Protein AF-A0A924IDK9-F1 (afdb_monomer_lite)

Radius of gyration: 27.15 Å; chains: 1; bounding box: 49×71×61 Å

Secondary structure (DSSP, 8-state):
-------EEEHHHHHHHHT--HHHHHHHHHTTSS--B----STTPPPEEEHHHHHHHHHHHHHHHHHHHH-TTTS--TTEEE--HHHHHHTTPEEHHHHHHHTTS-HHHHHHHHHTTSS-EEESSTT-TT--EEE-HHHHHHHHT-HHHHHHHHHHHTT-HHHHHHHHHHHHHHHHTTPPPPPTTEEEHHHHHHHHTS-HHHHHHHHHTTSS--EEEE----TT-SS--EEEEEEHHHHHHHHH-HHHHHHHHHHHHHHHHHHHHHHHHT---GGGTTT---

Sequence (282 aa):
MVEELSEWIHVMEAARRLGLQTHSMKALAERQKFKQLRRWDVAGHPYFYLWHEIEAYEAALRHRARYRRSHPIYAGQPYVEKMSEADARSCGFLTVLEAAAVLQVSGVRVGALVKSGKLVGYQNLPGQKGSKMFLSKTQVRNLANDRERLEQRRNWEKGDWSEYRRRQVRTEVRCRSHHPPMPPGVITALEASEVLGISCQSLVLLRKKGRISGFHAYFGKREGCRREGKRWYYSEKEIWELLEHEGYQEKRDRIDEAMKARLKVSVKTVQVSPILMEKMDW

Structure (mmCIF, N/CA/C/O backbone):
data_AF-A0A924IDK9-F1
#
_entry.id   AF-A0A924IDK9-F1
#
loop_
_atom_site.group_PDB
_atom_site.id
_atom_site.type_symbol
_atom_site.label_atom_id
_atom_site.label_alt_id
_atom_site.label_comp_id
_atom_site.label_asym_id
_atom_site.label_entity_id
_atom_site.label_seq_id
_atom_site.pdbx_PDB_ins_code
_atom_site.Cartn_x
_atom_site.Cartn_y
_atom_site.Cartn_z
_atom_site.occupancy
_atom_site.B_iso_or_equiv
_atom_site.auth_seq_id
_atom_site.auth_comp_id
_atom_site.auth_asym_id
_atom_site.auth_atom_id
_atom_site.pdbx_PDB_model_num
ATOM 1 N N . MET A 1 1 ? 4.970 40.394 30.230 1.00 40.00 1 MET A N 1
ATOM 2 C CA . MET A 1 1 ? 4.419 39.551 29.152 1.00 40.00 1 MET A CA 1
ATOM 3 C C . MET A 1 1 ? 4.410 40.404 27.903 1.00 40.00 1 MET A C 1
ATOM 5 O O . MET A 1 1 ? 3.581 41.295 27.809 1.00 40.00 1 MET A O 1
ATOM 9 N N . VAL A 1 2 ? 5.409 40.243 27.038 1.00 40.56 2 VAL A N 1
ATOM 10 C CA . VAL A 1 2 ? 5.420 40.919 25.739 1.00 40.56 2 VAL A CA 1
ATOM 11 C C . VAL A 1 2 ? 4.492 40.092 24.862 1.00 40.56 2 VAL A C 1
ATOM 13 O O . VAL A 1 2 ? 4.793 38.931 24.595 1.00 40.56 2 VAL A O 1
ATOM 16 N N . GLU A 1 3 ? 3.325 40.629 24.512 1.00 49.44 3 GLU A N 1
ATOM 17 C CA . GLU A 1 3 ? 2.556 40.091 23.393 1.00 49.44 3 GLU A CA 1
ATOM 18 C C . GLU A 1 3 ? 3.452 40.244 22.164 1.00 49.44 3 GLU A C 1
ATOM 20 O O . GLU A 1 3 ? 3.608 41.342 21.634 1.00 49.44 3 GLU A O 1
ATOM 25 N N . GLU A 1 4 ? 4.135 39.164 21.77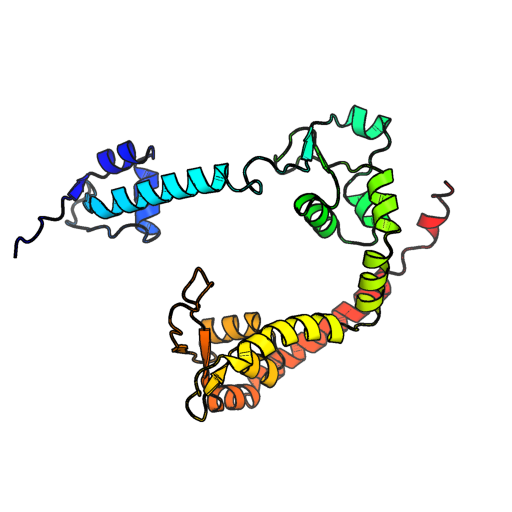7 1.00 55.84 4 GLU A N 1
ATOM 26 C CA . GLU A 1 4 ? 4.829 39.091 20.499 1.00 55.84 4 GLU A CA 1
ATOM 27 C C . GLU A 1 4 ? 3.790 39.410 19.426 1.00 55.84 4 GLU A C 1
ATOM 29 O O . GLU A 1 4 ? 2.908 38.596 19.128 1.00 55.84 4 GLU A O 1
ATOM 34 N N . LEU A 1 5 ? 3.857 40.636 18.900 1.00 52.91 5 LEU A N 1
ATOM 35 C CA . LEU A 1 5 ? 3.102 41.063 17.737 1.00 52.91 5 LEU A CA 1
ATOM 36 C C . LEU A 1 5 ? 3.383 40.027 16.660 1.00 52.91 5 LEU A C 1
ATOM 38 O O . LEU A 1 5 ? 4.470 39.984 16.091 1.00 52.91 5 LEU A O 1
ATOM 42 N N . SER A 1 6 ? 2.427 39.126 16.451 1.00 68.94 6 SER A N 1
ATOM 43 C CA . SER A 1 6 ? 2.569 38.065 15.471 1.00 68.94 6 SER A CA 1
ATOM 44 C C . SER A 1 6 ? 2.713 38.737 14.116 1.00 68.94 6 SER A C 1
ATOM 46 O O . SER A 1 6 ? 1.743 39.288 13.597 1.00 68.94 6 SER A O 1
ATOM 48 N N . GLU A 1 7 ? 3.932 38.753 13.584 1.00 87.44 7 GLU A N 1
ATOM 49 C CA . GLU A 1 7 ? 4.213 39.415 12.322 1.00 87.44 7 GLU A CA 1
ATOM 50 C C . GLU A 1 7 ? 3.387 38.746 11.217 1.00 87.44 7 GLU A C 1
ATOM 52 O O . GLU A 1 7 ? 3.363 37.518 11.060 1.00 87.44 7 GLU A O 1
ATOM 57 N N . TRP A 1 8 ? 2.643 39.564 10.478 1.00 88.94 8 TRP A N 1
ATOM 58 C CA . TRP A 1 8 ? 1.814 39.121 9.365 1.00 88.94 8 TRP A CA 1
ATOM 59 C C . TRP A 1 8 ? 2.579 39.322 8.062 1.00 88.94 8 TRP A C 1
ATOM 61 O O . TRP A 1 8 ? 3.144 40.385 7.817 1.00 88.94 8 TRP A O 1
ATOM 71 N N . ILE A 1 9 ? 2.561 38.314 7.193 1.00 92.00 9 ILE A N 1
ATOM 72 C CA . ILE A 1 9 ? 3.230 38.345 5.893 1.00 92.00 9 ILE A CA 1
ATOM 73 C C . ILE A 1 9 ? 2.211 38.404 4.761 1.00 92.00 9 ILE A C 1
ATOM 75 O O . ILE A 1 9 ? 1.274 37.607 4.685 1.00 92.00 9 ILE A O 1
ATOM 79 N N . HIS A 1 10 ? 2.407 39.353 3.850 1.00 92.00 10 HIS A N 1
ATOM 80 C CA . HIS A 1 10 ? 1.590 39.503 2.652 1.00 92.00 10 HIS A CA 1
ATOM 81 C C . HIS A 1 10 ? 1.735 38.284 1.721 1.00 92.00 10 HIS A C 1
ATOM 83 O O . HIS A 1 10 ? 2.832 37.758 1.530 1.00 92.00 10 HIS A O 1
ATOM 89 N N . VAL A 1 11 ? 0.650 37.850 1.070 1.00 91.94 11 VAL A N 1
ATOM 90 C CA . VAL A 1 11 ? 0.613 36.637 0.226 1.00 91.94 11 VAL A CA 1
ATOM 91 C C . VAL A 1 11 ? 1.666 36.606 -0.874 1.00 91.94 11 VAL A C 1
ATOM 93 O O . VAL A 1 11 ? 2.206 35.540 -1.158 1.00 91.94 11 VAL A O 1
ATOM 96 N N . MET A 1 12 ? 1.971 37.748 -1.494 1.00 93.25 12 MET A N 1
ATOM 97 C CA . MET A 1 12 ? 3.012 37.818 -2.527 1.00 93.25 12 MET A CA 1
ATOM 98 C C . MET A 1 12 ? 4.404 37.550 -1.953 1.00 93.25 12 MET A C 1
ATOM 100 O O . MET A 1 12 ? 5.191 36.853 -2.588 1.00 93.25 12 MET A O 1
ATOM 104 N N . GLU A 1 13 ? 4.684 38.048 -0.748 1.00 95.25 13 GLU A N 1
ATOM 105 C CA . GLU A 1 13 ? 5.971 37.849 -0.082 1.00 95.25 13 GLU A CA 1
ATOM 106 C C . GLU A 1 13 ? 6.110 36.407 0.416 1.00 95.25 13 GLU A C 1
ATOM 108 O O . GLU A 1 13 ? 7.115 35.748 0.159 1.00 95.25 13 GLU A O 1
ATOM 113 N N . ALA A 1 14 ? 5.045 35.852 1.002 1.00 94.56 14 ALA A N 1
ATOM 114 C CA . ALA A 1 14 ? 4.997 34.442 1.380 1.00 94.56 14 ALA A CA 1
ATOM 115 C C . ALA A 1 14 ? 5.180 33.505 0.171 1.00 94.56 14 ALA A C 1
ATOM 117 O O . ALA A 1 14 ? 5.923 32.525 0.244 1.00 94.56 14 ALA A O 1
ATOM 118 N N . ALA A 1 15 ? 4.531 33.815 -0.958 1.00 94.56 15 ALA A N 1
ATOM 119 C CA . ALA A 1 15 ? 4.661 33.052 -2.197 1.00 94.56 15 ALA A CA 1
ATOM 120 C C . ALA A 1 15 ? 6.099 33.095 -2.733 1.00 94.56 15 ALA A C 1
ATOM 122 O O . ALA A 1 15 ? 6.666 32.047 -3.046 1.00 94.56 15 ALA A O 1
ATOM 123 N N . ARG A 1 16 ? 6.709 34.287 -2.763 1.00 96.56 16 ARG A N 1
ATOM 124 C CA . ARG A 1 16 ? 8.104 34.489 -3.173 1.00 96.56 16 ARG A CA 1
ATOM 125 C C . ARG A 1 16 ? 9.063 33.681 -2.303 1.00 96.56 16 ARG A C 1
ATOM 127 O O . ARG A 1 16 ? 9.880 32.940 -2.843 1.00 96.56 16 ARG A O 1
ATOM 134 N N . ARG A 1 17 ? 8.918 33.755 -0.978 1.00 95.62 17 ARG A N 1
ATOM 135 C CA . ARG A 1 17 ? 9.772 33.033 -0.024 1.00 95.62 17 ARG A CA 1
ATOM 136 C C . ARG A 1 17 ? 9.700 31.515 -0.196 1.00 95.62 17 ARG A C 1
ATOM 138 O O . ARG A 1 17 ? 10.716 30.834 -0.128 1.00 95.62 17 ARG A O 1
ATOM 145 N N . LEU A 1 18 ? 8.507 30.981 -0.453 1.00 93.88 18 LEU A N 1
ATOM 146 C CA . LEU A 1 18 ? 8.304 29.545 -0.659 1.00 93.88 18 LEU A CA 1
ATOM 147 C C . LEU A 1 18 ? 8.610 29.076 -2.093 1.00 93.88 18 LEU A C 1
ATOM 149 O O . LEU A 1 18 ? 8.532 27.874 -2.355 1.00 93.88 18 LEU A O 1
ATOM 153 N N . GLY A 1 19 ? 8.935 29.987 -3.018 1.00 94.25 19 GLY A N 1
ATOM 154 C CA . GLY A 1 19 ? 9.128 29.668 -4.435 1.00 94.25 19 GLY A CA 1
ATOM 155 C C . GLY A 1 19 ? 7.849 29.168 -5.115 1.00 94.25 19 GLY A C 1
ATOM 156 O O . GLY A 1 19 ? 7.900 28.275 -5.959 1.00 94.25 19 GLY A O 1
ATOM 157 N N . LEU A 1 20 ? 6.688 29.689 -4.709 1.00 94.19 20 LEU A N 1
ATOM 158 C CA . LEU A 1 20 ? 5.369 29.298 -5.206 1.00 94.19 20 LEU A CA 1
ATOM 159 C C . LEU A 1 20 ? 4.686 30.459 -5.934 1.00 94.19 20 LEU A C 1
ATOM 161 O O . LEU A 1 20 ? 4.975 31.629 -5.704 1.00 94.19 20 LEU A O 1
ATOM 165 N N . GLN A 1 21 ? 3.714 30.137 -6.785 1.00 95.19 21 GLN A N 1
ATOM 166 C CA . GLN A 1 21 ? 2.815 31.140 -7.357 1.00 95.19 21 GLN A CA 1
ATOM 167 C C . GLN A 1 21 ? 1.742 31.554 -6.336 1.00 95.19 21 GLN A C 1
ATOM 169 O O . GLN A 1 21 ? 1.336 30.767 -5.476 1.00 95.19 21 GLN A O 1
ATOM 174 N N . THR A 1 22 ? 1.225 32.780 -6.441 1.00 91.50 22 THR A N 1
ATOM 175 C CA . THR A 1 22 ? 0.234 33.332 -5.493 1.00 91.50 22 THR A CA 1
ATOM 176 C C . THR A 1 22 ? -1.051 32.502 -5.413 1.00 91.50 22 THR A C 1
ATOM 178 O O . THR A 1 22 ? -1.583 32.297 -4.323 1.00 91.50 22 THR A O 1
ATOM 181 N N . HIS A 1 23 ? -1.534 31.951 -6.531 1.00 89.44 23 HIS A N 1
ATOM 182 C CA . HIS A 1 23 ? -2.697 31.056 -6.528 1.00 89.44 23 HIS A CA 1
ATOM 183 C C . HIS A 1 23 ? -2.408 29.717 -5.824 1.00 89.44 23 HIS A C 1
ATOM 185 O O . HIS A 1 23 ? -3.296 29.151 -5.192 1.00 89.44 23 HIS A O 1
ATOM 191 N N . SER A 1 24 ? -1.161 29.229 -5.863 1.00 90.88 24 SER A N 1
ATOM 192 C CA . SER A 1 24 ? -0.754 28.016 -5.141 1.00 90.88 24 SER A CA 1
ATOM 193 C C . SER A 1 24 ? -0.751 28.244 -3.627 1.00 90.88 24 SER A C 1
ATOM 195 O O . SER A 1 24 ? -1.132 27.350 -2.875 1.00 90.88 24 SER A O 1
ATOM 197 N N . MET A 1 25 ? -0.400 29.455 -3.176 1.00 91.38 25 MET A N 1
ATOM 198 C CA . MET A 1 25 ? -0.551 29.852 -1.771 1.00 91.38 25 MET A CA 1
ATOM 199 C C . MET A 1 25 ? -2.015 29.854 -1.325 1.00 91.38 25 MET A C 1
ATOM 201 O O . MET A 1 25 ? -2.321 29.298 -0.271 1.00 91.38 25 MET A O 1
ATOM 205 N N . LYS A 1 26 ? -2.931 30.389 -2.147 1.00 86.25 26 LYS A N 1
ATOM 206 C CA . LYS A 1 26 ? -4.378 30.332 -1.863 1.00 86.25 26 LYS A CA 1
ATOM 207 C C . LYS A 1 26 ? -4.873 28.886 -1.737 1.00 86.25 26 LYS A C 1
ATOM 209 O O . LYS A 1 26 ? -5.516 28.547 -0.750 1.00 86.25 26 LYS A O 1
ATOM 214 N N . ALA A 1 27 ? -4.474 28.010 -2.660 1.00 86.56 27 ALA A N 1
ATOM 215 C CA . ALA A 1 27 ? -4.829 26.591 -2.606 1.00 86.56 27 ALA A CA 1
ATOM 216 C C . ALA A 1 27 ? -4.272 25.869 -1.357 1.00 86.56 27 ALA A C 1
ATOM 218 O O . ALA A 1 27 ? -4.872 24.911 -0.869 1.00 86.56 27 ALA A O 1
ATOM 219 N N . LEU A 1 28 ? -3.118 26.291 -0.820 1.00 88.19 28 LEU A N 1
ATOM 220 C CA . LEU A 1 28 ? -2.598 25.760 0.447 1.00 88.19 28 LEU A CA 1
ATOM 221 C C . LEU A 1 28 ? -3.424 26.232 1.652 1.00 88.19 28 LEU A C 1
ATOM 223 O O . LEU A 1 28 ? -3.670 25.433 2.559 1.00 88.19 28 LEU A O 1
ATOM 227 N N . ALA A 1 29 ? -3.879 27.484 1.639 1.00 84.94 29 ALA A N 1
ATOM 228 C CA . ALA A 1 29 ? -4.763 28.033 2.663 1.00 84.94 29 ALA A CA 1
ATOM 229 C C . ALA A 1 29 ? -6.126 27.317 2.684 1.00 84.94 29 ALA A C 1
ATOM 231 O O . ALA A 1 29 ? -6.561 26.863 3.739 1.00 84.94 29 ALA A O 1
ATOM 232 N N . GLU A 1 30 ? -6.739 27.090 1.516 1.00 82.25 30 GLU A N 1
ATOM 233 C CA . GLU A 1 30 ? -7.996 26.331 1.369 1.00 82.25 30 GLU A CA 1
ATOM 234 C C . GLU A 1 30 ? -7.886 24.893 1.896 1.00 82.25 30 GLU A C 1
ATOM 236 O O . GLU A 1 30 ? -8.829 24.338 2.456 1.00 82.25 30 GLU A O 1
ATOM 241 N N . ARG A 1 31 ? -6.698 24.288 1.784 1.00 83.75 31 ARG A N 1
ATOM 242 C CA . ARG A 1 31 ? -6.384 22.959 2.341 1.00 83.75 31 ARG A CA 1
ATOM 243 C C . ARG A 1 31 ? -6.065 22.984 3.840 1.00 83.75 31 ARG A C 1
ATOM 245 O O . ARG A 1 31 ? -5.522 21.998 4.351 1.00 83.75 31 ARG A O 1
ATOM 252 N N . GLN A 1 32 ? -6.351 24.095 4.520 1.00 79.75 32 GLN A N 1
ATOM 253 C CA . GLN A 1 32 ? -6.116 24.320 5.948 1.00 79.75 32 GLN A CA 1
ATOM 254 C C . GLN A 1 32 ? -4.659 24.056 6.358 1.00 79.75 32 GLN A C 1
ATOM 256 O O . GLN A 1 32 ? -4.383 23.481 7.411 1.00 79.75 32 GLN A O 1
ATOM 261 N N . LYS A 1 33 ? -3.697 24.414 5.493 1.00 78.25 33 LYS A N 1
ATOM 262 C CA . LYS A 1 33 ? -2.263 24.341 5.833 1.00 78.25 33 LYS A CA 1
ATOM 263 C C . LYS A 1 33 ? -1.753 25.572 6.566 1.00 78.25 33 LYS A C 1
ATOM 265 O O . LYS A 1 33 ? -0.724 25.466 7.221 1.00 78.25 33 LYS A O 1
ATOM 270 N N . PHE A 1 34 ? -2.487 26.671 6.470 1.00 79.88 34 PHE A N 1
ATOM 271 C CA . PHE A 1 34 ? -2.206 27.939 7.123 1.00 79.88 34 PHE A CA 1
ATOM 272 C C . PHE A 1 34 ? -3.496 28.436 7.771 1.00 79.88 34 PHE A C 1
ATOM 274 O O . PHE A 1 34 ? -4.573 28.285 7.183 1.00 79.88 34 PHE A O 1
ATOM 281 N N . LYS A 1 35 ? -3.406 29.033 8.957 1.00 74.06 35 LYS A N 1
ATOM 282 C CA . LYS A 1 35 ? -4.482 29.835 9.530 1.00 74.06 35 LYS A CA 1
ATOM 283 C C . LYS A 1 35 ? -4.526 31.149 8.766 1.00 74.06 35 LYS A C 1
ATOM 285 O O . LYS A 1 35 ? -3.799 32.100 9.034 1.00 74.06 35 LYS A O 1
ATOM 290 N N . GLN A 1 36 ? -5.389 31.183 7.764 1.00 67.88 36 GLN A N 1
ATOM 291 C CA . GLN A 1 36 ? -5.673 32.405 7.036 1.00 67.88 36 GLN A CA 1
ATOM 292 C C . GLN A 1 36 ? -6.569 33.300 7.893 1.00 67.88 36 GLN A C 1
ATOM 294 O O . GLN A 1 36 ? -7.665 32.887 8.275 1.00 67.88 36 GLN A O 1
ATOM 299 N N . LEU A 1 37 ? -6.145 34.537 8.153 1.00 64.50 37 LEU A N 1
ATOM 300 C CA . LEU A 1 37 ? -7.071 35.547 8.647 1.00 64.50 37 LEU A CA 1
ATOM 301 C C . LEU A 1 37 ? -7.795 36.142 7.433 1.00 64.50 37 LEU A C 1
ATOM 303 O O . LEU A 1 37 ? -7.197 36.850 6.623 1.00 64.50 37 LEU A O 1
ATOM 307 N N . ARG A 1 38 ? -9.089 35.846 7.281 1.00 60.59 38 ARG A N 1
ATOM 308 C CA . ARG A 1 38 ? -9.964 36.691 6.461 1.00 60.59 38 ARG A CA 1
ATOM 309 C C . ARG A 1 38 ? -10.329 37.919 7.296 1.00 60.59 38 ARG A C 1
ATOM 311 O O . ARG A 1 38 ? -11.123 37.826 8.224 1.00 60.59 38 ARG A O 1
ATOM 318 N N . ARG A 1 39 ? -9.733 39.061 6.970 1.00 45.22 39 ARG A N 1
ATOM 319 C CA . ARG A 1 39 ? -10.222 40.406 7.308 1.00 45.22 39 ARG A CA 1
ATOM 320 C C . ARG A 1 39 ? -9.863 41.305 6.113 1.00 45.22 39 ARG A C 1
ATOM 322 O O . ARG A 1 39 ? -8.716 41.240 5.696 1.00 45.22 39 ARG A O 1
ATOM 329 N N . TRP A 1 40 ? -10.705 42.115 5.474 1.00 47.09 40 TRP A N 1
ATOM 330 C CA . TRP A 1 40 ? -12.127 42.474 5.587 1.00 47.09 40 TRP A CA 1
ATOM 331 C C . TRP A 1 40 ? -12.767 42.435 4.183 1.00 47.09 40 TRP A C 1
ATOM 333 O O . TRP A 1 40 ? -12.076 42.507 3.168 1.00 47.09 40 TRP A O 1
ATOM 343 N N . ASP A 1 41 ? -14.088 42.305 4.156 1.00 45.66 41 ASP A N 1
ATOM 344 C CA . ASP A 1 41 ? -14.949 41.871 3.050 1.00 45.66 41 ASP A CA 1
ATOM 345 C C . ASP A 1 41 ? -15.127 42.844 1.863 1.00 45.66 41 ASP A C 1
ATOM 347 O O . ASP A 1 41 ? -16.244 43.049 1.392 1.00 45.66 41 ASP A O 1
ATOM 351 N N . VAL A 1 42 ? -14.053 43.416 1.308 1.00 53.28 42 VAL A N 1
ATOM 352 C CA . VAL A 1 42 ? -14.148 44.250 0.093 1.00 53.28 42 VAL A CA 1
ATOM 353 C C . VAL A 1 42 ? -13.242 43.697 -1.006 1.00 53.28 42 VAL A C 1
ATOM 355 O O . VAL A 1 42 ? -12.036 43.508 -0.830 1.00 53.28 42 VAL A O 1
ATOM 358 N N . ALA A 1 43 ? -13.860 43.357 -2.138 1.00 53.94 43 ALA A N 1
ATOM 359 C CA . ALA A 1 43 ? -13.239 42.738 -3.301 1.00 53.94 43 ALA A CA 1
ATOM 360 C C . ALA A 1 43 ? -11.990 43.514 -3.760 1.00 53.94 43 ALA A C 1
ATOM 362 O O . ALA A 1 43 ? -12.100 44.585 -4.345 1.00 53.94 43 ALA A O 1
ATOM 363 N N . GLY A 1 44 ? -10.800 42.962 -3.499 1.00 64.19 44 GLY A N 1
ATOM 364 C CA . GLY A 1 44 ? -9.527 43.538 -3.950 1.00 64.19 44 GLY A CA 1
ATOM 365 C C . GLY A 1 44 ? -8.408 43.568 -2.909 1.00 64.19 44 GLY A C 1
ATOM 366 O O . GLY A 1 44 ? -7.262 43.818 -3.276 1.00 64.19 44 GLY A O 1
ATOM 367 N N . HIS A 1 45 ? -8.688 43.284 -1.635 1.00 64.00 45 HIS A N 1
ATOM 368 C CA . HIS A 1 45 ? -7.651 43.382 -0.608 1.00 64.00 45 HIS A CA 1
ATOM 369 C C . HIS A 1 45 ? -6.696 42.177 -0.542 1.00 64.00 45 HIS A C 1
ATOM 371 O O . HIS A 1 45 ? -7.074 41.034 -0.830 1.00 64.00 45 HIS A O 1
ATOM 377 N N . PRO A 1 46 ? -5.434 42.431 -0.160 1.00 71.00 46 PRO A N 1
ATOM 378 C CA . PRO A 1 46 ? -4.410 41.406 -0.106 1.00 71.00 46 PRO A CA 1
ATOM 379 C C . PRO A 1 46 ? -4.581 40.430 1.061 1.00 71.00 46 PRO A C 1
ATOM 381 O O . PRO A 1 46 ? -4.963 40.802 2.165 1.00 71.00 46 PRO A O 1
ATOM 384 N N . TYR A 1 47 ? -4.249 39.160 0.820 1.00 82.38 47 TYR A N 1
ATOM 385 C CA . TYR A 1 47 ? -4.250 38.127 1.855 1.00 82.38 47 TYR A CA 1
ATOM 386 C C . TYR A 1 47 ? -2.980 38.204 2.700 1.00 82.38 47 TYR A C 1
ATOM 388 O O . TYR A 1 47 ? -1.885 38.352 2.153 1.00 82.38 47 TYR A O 1
ATOM 396 N N . PHE A 1 48 ? -3.130 38.002 4.006 1.00 88.88 48 PHE A N 1
ATOM 397 C CA . PHE A 1 48 ? -2.022 37.891 4.946 1.00 88.88 48 PHE A CA 1
ATOM 398 C C . PHE A 1 48 ? -2.019 36.518 5.619 1.00 88.88 48 PHE A C 1
ATOM 400 O O . PHE A 1 48 ? -3.071 35.917 5.854 1.00 88.88 48 PHE A O 1
ATOM 407 N N . TYR A 1 49 ? -0.821 36.028 5.916 1.00 89.75 49 TYR A N 1
ATOM 408 C CA . TYR A 1 49 ? -0.582 34.803 6.672 1.00 89.75 49 TYR A CA 1
ATOM 409 C C . TYR A 1 49 ? 0.247 35.123 7.909 1.00 89.75 49 TYR A C 1
ATOM 411 O O . TYR A 1 49 ? 0.929 36.144 7.955 1.00 89.75 49 TYR A O 1
ATOM 419 N N . LEU A 1 50 ? 0.207 34.247 8.905 1.00 90.69 50 LEU A N 1
ATOM 420 C CA . LEU A 1 50 ? 1.102 34.344 10.051 1.00 90.69 50 LEU A CA 1
ATOM 421 C C . LEU A 1 50 ? 2.526 33.980 9.615 1.00 90.69 50 LEU A C 1
ATOM 423 O O . LEU A 1 50 ? 2.738 32.919 9.021 1.00 90.69 50 LEU A O 1
ATOM 427 N N . TRP A 1 51 ? 3.502 34.838 9.918 1.00 91.44 51 TRP A N 1
ATOM 428 C CA . TRP A 1 51 ? 4.901 34.642 9.524 1.00 91.44 51 TRP A CA 1
ATOM 429 C C . TRP A 1 51 ? 5.447 33.276 9.967 1.00 91.44 51 TRP A C 1
ATOM 431 O O . TRP A 1 51 ? 5.967 32.510 9.153 1.00 91.44 51 TRP A O 1
ATOM 441 N N . HIS A 1 52 ? 5.227 32.913 11.234 1.00 91.19 52 HIS A N 1
ATOM 442 C CA . HIS A 1 52 ? 5.711 31.654 11.806 1.00 91.19 52 HIS A CA 1
ATOM 443 C C . HIS A 1 52 ? 5.135 30.404 11.117 1.00 91.19 52 HIS A C 1
ATOM 445 O O . HIS A 1 52 ? 5.798 29.367 11.056 1.00 91.19 52 HIS A O 1
ATOM 451 N N . GLU A 1 53 ? 3.921 30.467 10.558 1.00 90.56 53 GLU A N 1
ATOM 452 C CA . GLU A 1 53 ? 3.360 29.336 9.813 1.00 90.56 53 GLU A CA 1
ATOM 453 C C . GLU A 1 53 ? 4.053 29.153 8.459 1.00 90.56 53 GLU A C 1
ATOM 455 O O . GLU A 1 53 ? 4.281 28.017 8.027 1.00 90.56 53 GLU A O 1
ATOM 460 N N . ILE A 1 54 ? 4.431 30.257 7.803 1.00 94.31 54 ILE A N 1
ATOM 461 C CA . ILE A 1 54 ? 5.220 30.224 6.567 1.00 94.31 54 ILE A CA 1
ATOM 462 C C . ILE A 1 54 ? 6.606 29.640 6.843 1.00 94.31 54 ILE A C 1
ATOM 464 O O . ILE A 1 54 ? 7.036 28.747 6.111 1.00 94.31 54 ILE A O 1
ATOM 468 N N . GLU A 1 55 ? 7.272 30.056 7.922 1.00 93.75 55 GLU A N 1
ATOM 469 C CA . GLU A 1 55 ? 8.569 29.495 8.324 1.00 93.75 55 GLU A CA 1
ATOM 470 C C . GLU A 1 55 ? 8.483 28.006 8.669 1.00 93.75 55 GLU A C 1
ATOM 472 O O . GLU A 1 55 ? 9.302 27.207 8.206 1.00 93.75 55 GLU A O 1
ATOM 477 N N . ALA A 1 56 ? 7.459 27.598 9.424 1.00 88.75 56 ALA A N 1
ATOM 478 C CA . ALA A 1 56 ? 7.229 26.194 9.747 1.00 88.75 56 ALA A CA 1
ATOM 479 C C . ALA A 1 56 ? 7.002 25.355 8.478 1.00 88.75 56 ALA A C 1
ATOM 481 O O . ALA A 1 56 ? 7.519 24.238 8.352 1.00 88.75 56 ALA A O 1
ATOM 482 N N . TYR A 1 57 ? 6.262 25.891 7.506 1.00 92.38 57 TYR A N 1
ATOM 483 C CA . TYR A 1 57 ? 6.033 25.220 6.233 1.00 92.38 57 TYR A CA 1
ATOM 484 C C . TYR A 1 57 ? 7.298 25.158 5.372 1.00 92.38 57 TYR A C 1
ATOM 486 O O . TYR A 1 57 ? 7.594 24.109 4.795 1.00 92.38 57 TYR A O 1
ATOM 494 N N . GLU A 1 58 ? 8.088 26.228 5.332 1.00 94.38 58 GLU A N 1
ATOM 495 C CA . GLU A 1 58 ? 9.390 26.258 4.668 1.00 94.38 58 GLU A CA 1
ATOM 496 C C . GLU A 1 58 ? 10.341 25.211 5.270 1.00 94.38 58 GLU A C 1
ATOM 498 O O . GLU A 1 58 ? 10.931 24.398 4.549 1.00 94.38 58 GLU A O 1
ATOM 503 N N . ALA A 1 59 ? 10.429 25.148 6.601 1.00 90.44 59 ALA A N 1
ATOM 504 C CA . ALA A 1 59 ? 11.196 24.135 7.315 1.00 90.44 59 ALA A CA 1
ATOM 505 C C . ALA A 1 59 ? 10.705 22.716 6.979 1.00 90.44 59 ALA A C 1
ATOM 507 O O . ALA A 1 59 ? 11.519 21.818 6.732 1.00 90.44 59 ALA A O 1
ATOM 508 N N . ALA A 1 60 ? 9.387 22.511 6.878 1.00 86.38 60 ALA A N 1
ATOM 509 C CA . ALA A 1 60 ? 8.802 21.242 6.457 1.00 86.38 60 ALA A CA 1
ATOM 510 C C . ALA A 1 60 ? 9.138 20.889 4.995 1.00 86.38 60 ALA A C 1
ATOM 512 O O . ALA A 1 60 ? 9.407 19.720 4.701 1.00 86.38 60 ALA A O 1
ATOM 513 N N . LEU A 1 61 ? 9.172 21.861 4.076 1.00 87.88 61 LEU A N 1
ATOM 514 C CA . LEU A 1 61 ? 9.616 21.655 2.693 1.00 87.88 61 LEU A CA 1
ATOM 515 C C . LEU A 1 61 ? 11.098 21.281 2.635 1.00 87.88 61 LEU A C 1
ATOM 517 O O . LEU A 1 61 ? 11.444 20.288 1.994 1.00 87.88 61 LEU A O 1
ATOM 521 N N . ARG A 1 62 ? 11.963 21.995 3.366 1.00 89.38 62 ARG A N 1
ATOM 522 C CA . ARG A 1 62 ? 13.395 21.672 3.483 1.00 89.38 62 ARG A CA 1
ATOM 523 C C . ARG A 1 62 ? 13.605 20.283 4.083 1.00 89.38 62 ARG A C 1
ATOM 525 O O . ARG A 1 62 ? 14.451 19.526 3.610 1.00 89.38 62 ARG A O 1
ATOM 532 N N . HIS A 1 63 ? 12.826 19.913 5.100 1.00 77.56 63 HIS A N 1
ATOM 533 C CA . HIS A 1 63 ? 12.854 18.572 5.680 1.00 77.56 63 HIS A CA 1
ATOM 534 C C . HIS A 1 63 ? 12.399 17.513 4.669 1.00 77.56 63 HIS A C 1
ATOM 536 O O . HIS A 1 63 ? 13.064 16.494 4.520 1.00 77.56 63 HIS A O 1
ATOM 542 N N . ARG A 1 64 ? 11.316 17.747 3.914 1.00 78.62 64 ARG A N 1
ATOM 543 C CA . ARG A 1 64 ? 10.872 16.842 2.836 1.00 78.62 64 ARG A CA 1
ATOM 544 C C . ARG A 1 64 ? 11.902 16.721 1.719 1.00 78.62 64 ARG A C 1
ATOM 546 O O . ARG A 1 64 ? 12.078 15.625 1.204 1.00 78.62 64 ARG A O 1
ATOM 553 N N . ALA A 1 65 ? 12.578 17.804 1.347 1.00 77.19 65 ALA A N 1
ATOM 554 C CA . ALA A 1 65 ? 13.640 17.784 0.347 1.00 77.19 65 ALA A CA 1
ATOM 555 C C . ALA A 1 65 ? 14.842 16.963 0.835 1.00 77.19 65 ALA A C 1
ATOM 557 O O . ALA A 1 65 ? 15.295 16.070 0.123 1.00 77.19 65 ALA A O 1
ATOM 558 N N . ARG A 1 66 ? 15.293 17.186 2.079 1.00 80.31 66 ARG A N 1
ATOM 559 C CA . ARG A 1 66 ? 16.319 16.353 2.730 1.00 80.31 66 ARG A CA 1
ATOM 560 C C . ARG A 1 66 ? 15.896 14.890 2.792 1.00 80.31 66 ARG A C 1
ATOM 562 O O . ARG A 1 66 ? 16.666 14.031 2.393 1.00 80.31 66 ARG A O 1
ATOM 569 N N . TYR A 1 67 ? 14.660 14.621 3.206 1.00 70.94 67 TYR A N 1
ATOM 570 C CA . TYR A 1 67 ? 14.095 13.276 3.263 1.00 70.94 67 TYR A CA 1
ATOM 571 C C . TYR A 1 67 ? 14.039 12.611 1.885 1.00 70.94 67 TYR A C 1
ATOM 573 O O . TYR A 1 67 ? 14.398 11.452 1.760 1.00 70.94 67 TYR A O 1
ATOM 581 N N . ARG A 1 68 ? 13.638 13.330 0.828 1.00 67.38 68 ARG A N 1
ATOM 582 C CA . ARG A 1 68 ? 13.649 12.808 -0.549 1.00 67.38 68 ARG A CA 1
ATOM 583 C C . ARG A 1 68 ? 15.061 12.492 -1.037 1.00 67.38 68 ARG A C 1
ATOM 585 O O . ARG A 1 68 ? 15.222 11.506 -1.741 1.00 67.38 68 ARG A O 1
ATOM 592 N N . ARG A 1 69 ? 16.059 13.297 -0.654 1.00 66.69 69 ARG A N 1
ATOM 593 C CA . ARG A 1 69 ? 17.475 13.031 -0.957 1.00 66.69 69 ARG A CA 1
ATOM 594 C C . ARG A 1 69 ? 18.019 11.839 -0.166 1.00 66.69 69 ARG A C 1
ATOM 596 O O . ARG A 1 69 ? 18.802 11.074 -0.706 1.00 66.69 69 ARG A O 1
ATOM 603 N N . SER A 1 70 ? 17.609 11.676 1.094 1.00 61.41 70 SER A N 1
ATOM 604 C CA . SER A 1 70 ? 18.119 10.625 1.984 1.00 61.41 70 SER A CA 1
ATOM 605 C C . SER A 1 70 ? 17.328 9.316 1.952 1.00 61.41 70 SER A C 1
ATOM 607 O O . SER A 1 70 ? 17.812 8.319 2.476 1.00 61.41 70 SER A O 1
ATOM 609 N N . HIS A 1 71 ? 16.120 9.286 1.377 1.00 53.19 71 HIS A N 1
ATOM 610 C CA . HIS A 1 71 ? 15.359 8.056 1.152 1.00 53.19 71 HIS A CA 1
ATOM 611 C C . HIS A 1 71 ? 15.506 7.588 -0.304 1.00 53.19 71 HIS A C 1
ATOM 613 O O . HIS A 1 71 ? 14.860 8.162 -1.188 1.00 53.19 71 HIS A O 1
ATOM 619 N N . PRO A 1 72 ? 16.248 6.487 -0.552 1.00 52.94 72 PRO A N 1
ATOM 620 C CA . PRO A 1 72 ? 16.462 5.923 -1.890 1.00 52.94 72 PRO A CA 1
ATOM 621 C C . PRO A 1 72 ? 15.163 5.589 -2.627 1.00 52.94 72 PRO A C 1
ATOM 623 O O . PRO A 1 72 ? 15.122 5.573 -3.847 1.00 52.94 72 PRO A O 1
ATOM 626 N N . ILE A 1 73 ? 14.064 5.389 -1.891 1.00 55.16 73 ILE A N 1
ATOM 627 C CA . ILE A 1 73 ? 12.728 5.135 -2.448 1.00 55.16 73 ILE A CA 1
ATOM 628 C C . ILE A 1 73 ? 12.286 6.255 -3.418 1.00 55.16 73 ILE A C 1
ATOM 630 O O . ILE A 1 73 ? 11.488 5.997 -4.320 1.00 55.16 73 ILE A O 1
ATOM 634 N N . TYR A 1 74 ? 12.807 7.481 -3.263 1.00 46.47 74 TYR A N 1
ATOM 635 C CA . TYR A 1 74 ? 12.482 8.634 -4.113 1.00 46.47 74 TYR A CA 1
ATOM 636 C C . TYR A 1 74 ? 13.665 9.189 -4.920 1.00 46.47 74 TYR A C 1
ATOM 638 O O . TYR A 1 74 ? 13.437 10.043 -5.775 1.00 46.47 74 TYR A O 1
ATOM 646 N N . ALA A 1 75 ? 14.894 8.720 -4.690 1.00 49.12 75 ALA A N 1
ATOM 647 C CA . ALA A 1 75 ? 16.110 9.234 -5.333 1.00 49.12 75 ALA A CA 1
ATOM 648 C C . ALA A 1 75 ? 16.439 8.546 -6.681 1.00 49.12 75 ALA A C 1
ATOM 650 O O . ALA A 1 75 ? 17.566 8.604 -7.155 1.00 49.12 75 ALA A O 1
ATOM 651 N N . GLY A 1 76 ? 15.443 7.922 -7.314 1.00 54.84 76 GLY A N 1
ATOM 652 C CA . GLY A 1 76 ? 15.626 6.952 -8.393 1.00 54.84 76 GLY A CA 1
ATOM 653 C C . GLY A 1 76 ? 15.443 5.559 -7.811 1.00 54.84 76 GLY A C 1
ATOM 654 O O . GLY A 1 76 ? 16.040 5.239 -6.793 1.00 54.84 76 GLY A O 1
ATOM 655 N N . GLN A 1 77 ? 14.548 4.754 -8.385 1.00 58.34 77 GLN A N 1
ATOM 656 C CA . GLN A 1 77 ? 14.412 3.361 -7.963 1.00 58.34 77 GLN A CA 1
ATOM 657 C C . GLN A 1 77 ? 15.754 2.693 -8.282 1.00 58.34 77 GLN A C 1
ATOM 659 O O . GLN A 1 77 ? 16.029 2.517 -9.465 1.00 58.34 77 GLN A O 1
ATOM 664 N N . PRO A 1 78 ? 16.600 2.352 -7.290 1.00 56.69 78 PRO A N 1
ATOM 665 C CA . PRO A 1 78 ? 17.978 1.916 -7.551 1.00 56.69 78 PRO A CA 1
ATOM 666 C C . PRO A 1 78 ? 18.035 0.579 -8.301 1.00 56.69 78 PRO A C 1
ATOM 668 O O . PRO A 1 78 ? 19.094 0.134 -8.714 1.00 56.69 78 PRO A O 1
ATOM 671 N N . TYR A 1 79 ? 16.876 -0.049 -8.478 1.00 72.62 79 TYR A N 1
ATOM 672 C CA . TYR A 1 79 ? 16.675 -1.312 -9.163 1.00 72.62 79 TYR A CA 1
ATOM 673 C C . TYR A 1 79 ? 16.073 -1.128 -10.559 1.00 72.62 79 TYR A C 1
ATOM 675 O O . TYR A 1 79 ? 15.582 -2.102 -11.119 1.00 72.62 79 TYR A O 1
ATOM 683 N N . VAL A 1 80 ? 16.020 0.105 -11.085 1.00 81.81 80 VAL A N 1
ATOM 684 C CA . VAL A 1 80 ? 15.590 0.380 -12.458 1.00 81.81 80 VAL A CA 1
ATOM 685 C C . VAL A 1 80 ? 16.730 0.999 -13.250 1.00 81.81 80 VAL A C 1
ATOM 687 O O . VAL A 1 80 ? 17.015 2.190 -13.125 1.00 81.81 80 VAL A O 1
ATOM 690 N N . GLU A 1 81 ? 17.354 0.184 -14.089 1.00 87.88 81 GLU A N 1
ATOM 691 C CA . GLU A 1 81 ? 18.442 0.602 -14.966 1.00 87.88 81 GLU A CA 1
ATOM 692 C C . GLU A 1 81 ? 17.903 1.094 -16.316 1.00 87.88 81 GLU A C 1
ATOM 694 O O . GLU A 1 81 ? 16.799 0.741 -16.750 1.00 87.88 81 GLU A O 1
ATOM 699 N N . LYS A 1 82 ? 18.676 1.957 -16.982 1.00 91.25 82 LYS A N 1
ATOM 700 C CA . LYS A 1 82 ? 18.322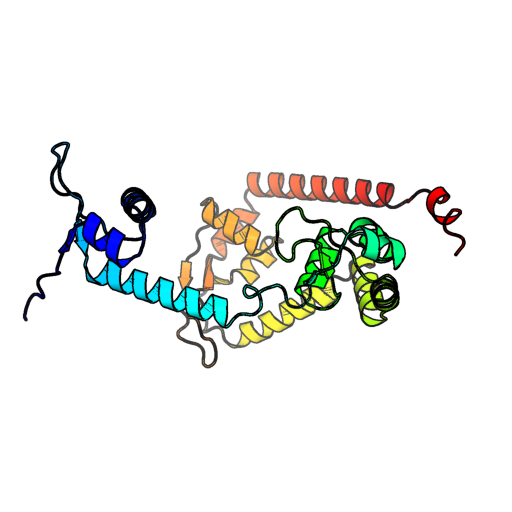 2.468 -18.307 1.00 91.25 82 LYS A CA 1
ATOM 701 C C . LYS A 1 82 ? 18.688 1.433 -19.371 1.00 91.25 82 LYS A C 1
ATOM 703 O O . LYS A 1 82 ? 19.838 1.019 -19.438 1.00 91.25 82 LYS A O 1
ATOM 708 N N . MET A 1 83 ? 17.739 1.063 -20.226 1.00 93.38 83 MET A N 1
ATOM 709 C CA . MET A 1 83 ? 17.974 0.163 -21.362 1.00 93.38 83 MET A CA 1
ATOM 710 C C . MET A 1 83 ? 16.994 0.461 -22.494 1.00 93.38 83 MET A C 1
ATOM 712 O O . MET A 1 83 ? 15.824 0.757 -22.236 1.00 93.38 83 MET A O 1
ATOM 716 N N . SER A 1 84 ? 17.455 0.382 -23.743 1.00 94.00 84 SER A N 1
ATOM 717 C CA . SER A 1 84 ? 16.572 0.558 -24.895 1.00 94.00 84 SER A CA 1
ATOM 718 C C . SER A 1 84 ? 15.666 -0.667 -25.093 1.00 94.00 84 SER A C 1
ATOM 720 O O . 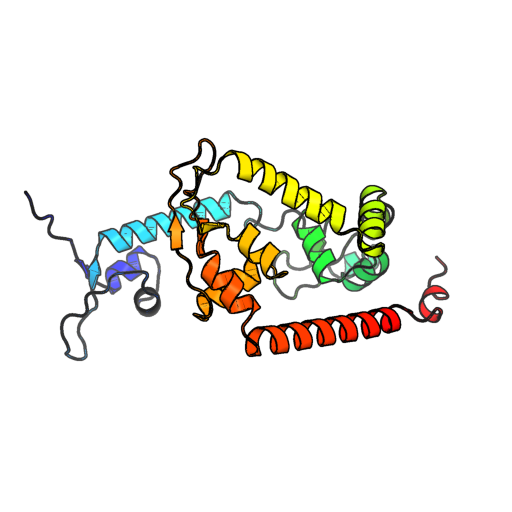SER A 1 84 ? 16.001 -1.786 -24.705 1.00 94.00 84 SER A O 1
ATOM 722 N N . GLU A 1 85 ? 14.492 -0.473 -25.704 1.00 92.88 85 GLU A N 1
ATOM 723 C CA . GLU A 1 85 ? 13.570 -1.584 -26.001 1.00 92.88 85 GLU A CA 1
ATOM 724 C C . GLU A 1 85 ? 14.157 -2.561 -27.037 1.00 92.88 85 GLU A C 1
ATOM 726 O O . GLU A 1 85 ? 13.866 -3.755 -26.975 1.00 92.88 85 GLU A O 1
ATOM 731 N N . ALA A 1 86 ? 15.000 -2.080 -27.956 1.00 91.94 86 ALA A N 1
ATOM 732 C CA . ALA A 1 86 ? 15.671 -2.921 -28.946 1.00 91.94 86 ALA A CA 1
ATOM 733 C C . ALA A 1 86 ? 16.680 -3.867 -28.276 1.00 91.94 86 ALA A C 1
ATOM 735 O O . ALA A 1 86 ? 16.621 -5.079 -28.496 1.00 91.94 86 ALA A O 1
ATOM 736 N N . ASP A 1 87 ? 17.519 -3.332 -27.384 1.00 93.88 87 ASP A N 1
ATOM 737 C CA . ASP A 1 87 ? 18.508 -4.124 -26.643 1.00 93.88 87 ASP A CA 1
ATOM 738 C C . ASP A 1 87 ? 17.820 -5.141 -25.730 1.00 93.88 87 ASP A C 1
ATOM 740 O O . ASP A 1 87 ? 18.206 -6.308 -25.687 1.00 93.88 87 ASP A O 1
ATOM 744 N N . ALA A 1 88 ? 16.744 -4.728 -25.051 1.00 92.69 88 ALA A N 1
ATOM 745 C CA . ALA A 1 88 ? 15.974 -5.614 -24.186 1.00 92.69 88 ALA A CA 1
ATOM 746 C C . ALA A 1 88 ? 15.432 -6.834 -24.953 1.00 92.69 88 ALA A C 1
ATOM 748 O O . ALA A 1 88 ? 15.521 -7.962 -24.464 1.00 92.69 88 ALA A O 1
ATOM 749 N N . ARG A 1 89 ? 14.915 -6.634 -26.173 1.00 91.88 89 ARG A N 1
ATOM 750 C CA . ARG A 1 89 ? 14.429 -7.735 -27.021 1.00 91.88 89 ARG A CA 1
ATOM 751 C C . ARG A 1 89 ? 15.567 -8.617 -27.525 1.00 91.88 89 ARG A C 1
ATOM 753 O O . ARG A 1 89 ? 15.443 -9.836 -27.455 1.00 91.88 89 ARG A O 1
ATOM 760 N N . SER A 1 90 ? 16.670 -8.020 -27.979 1.00 94.25 90 SER A N 1
ATOM 761 C CA . SER A 1 90 ? 17.840 -8.766 -28.462 1.00 94.25 90 SER A CA 1
ATOM 762 C C . SER A 1 90 ? 18.449 -9.651 -27.372 1.00 94.25 90 SER A C 1
ATOM 764 O O . SER A 1 90 ? 18.867 -10.772 -27.640 1.00 94.25 90 SER A O 1
ATOM 766 N N . CYS A 1 91 ? 18.462 -9.171 -26.130 1.00 92.00 91 CYS A N 1
ATOM 767 C CA . CYS A 1 91 ? 19.009 -9.892 -24.983 1.00 92.00 91 CYS A CA 1
ATOM 768 C C . CYS A 1 91 ? 17.994 -10.840 -24.311 1.00 92.00 91 CYS A C 1
ATOM 770 O O . CYS A 1 91 ? 18.283 -11.405 -23.255 1.00 92.00 91 CYS A O 1
ATOM 772 N N . GLY A 1 92 ? 16.797 -11.010 -24.886 1.00 93.94 92 GLY A N 1
ATOM 773 C CA . GLY A 1 92 ? 15.779 -11.932 -24.378 1.00 93.94 92 GLY A CA 1
ATOM 774 C C . GLY A 1 92 ? 15.193 -11.539 -23.018 1.00 93.94 92 GLY A C 1
ATOM 775 O O . GLY A 1 92 ? 14.818 -12.417 -22.235 1.00 93.94 92 GLY A O 1
ATOM 776 N N . PHE A 1 93 ? 15.131 -10.241 -22.706 1.00 97.00 93 PHE A N 1
ATOM 777 C CA . PHE A 1 93 ? 14.448 -9.761 -21.509 1.00 97.00 93 PHE A CA 1
ATOM 778 C C . PHE A 1 93 ? 12.940 -9.982 -21.623 1.00 97.00 93 PHE A C 1
ATOM 780 O O . PHE A 1 93 ? 12.343 -9.849 -22.688 1.00 97.00 93 PHE A O 1
ATOM 787 N N . LEU A 1 94 ? 12.321 -10.278 -20.486 1.00 97.06 94 LEU A N 1
ATOM 788 C CA . LEU A 1 94 ? 10.886 -10.479 -20.379 1.00 97.06 94 LEU A CA 1
ATOM 789 C C . LEU A 1 94 ? 10.188 -9.155 -20.093 1.00 97.06 94 LEU A C 1
ATOM 791 O O . LEU A 1 94 ? 10.642 -8.352 -19.278 1.00 97.06 94 LEU A O 1
ATOM 795 N N . THR A 1 95 ? 9.032 -8.952 -20.701 1.00 97.12 95 THR A N 1
ATOM 796 C CA . THR A 1 95 ? 8.083 -7.927 -20.269 1.00 97.12 95 THR A CA 1
ATOM 797 C C . THR A 1 95 ? 7.521 -8.257 -18.882 1.00 97.12 95 THR A C 1
ATOM 799 O O . THR A 1 95 ? 7.562 -9.397 -18.412 1.00 97.12 95 THR A O 1
ATOM 802 N N . VAL A 1 96 ? 6.920 -7.264 -18.217 1.00 96.94 96 VAL A N 1
ATOM 803 C CA . VAL A 1 96 ? 6.233 -7.471 -16.925 1.00 96.94 96 VAL A CA 1
ATOM 804 C C . VAL A 1 96 ? 5.165 -8.568 -17.003 1.00 96.94 96 VAL A C 1
ATOM 806 O O . VAL A 1 96 ? 4.989 -9.299 -16.032 1.00 96.94 96 VAL A O 1
ATOM 809 N N . LEU A 1 97 ? 4.452 -8.687 -18.129 1.00 96.81 97 LEU A N 1
ATOM 810 C CA . LEU A 1 97 ? 3.397 -9.689 -18.305 1.00 96.81 97 LEU A CA 1
ATOM 811 C C . LEU A 1 97 ? 3.970 -11.100 -18.459 1.00 96.81 97 LEU A C 1
ATOM 813 O O . LEU A 1 97 ? 3.484 -12.024 -17.813 1.00 96.81 97 LEU A O 1
ATOM 817 N N . GLU A 1 98 ? 5.036 -11.262 -19.239 1.00 97.06 98 GLU A N 1
ATOM 818 C CA . GLU A 1 98 ? 5.716 -12.553 -19.388 1.00 97.06 98 GLU A CA 1
ATOM 819 C C . GLU A 1 98 ? 6.365 -12.986 -18.070 1.00 97.06 98 GLU A C 1
ATOM 821 O O . GLU A 1 98 ? 6.191 -14.120 -17.631 1.00 97.06 98 GLU A O 1
ATOM 826 N N . ALA A 1 99 ? 7.039 -12.067 -17.372 1.00 97.56 99 ALA A N 1
ATOM 827 C CA . ALA A 1 99 ? 7.600 -12.350 -16.054 1.00 97.56 99 ALA A CA 1
ATOM 828 C C . ALA A 1 99 ? 6.511 -12.712 -15.030 1.00 97.56 99 ALA A C 1
ATOM 830 O O . ALA A 1 99 ? 6.711 -13.596 -14.199 1.00 97.56 99 ALA A O 1
ATOM 831 N N . ALA A 1 100 ? 5.348 -12.057 -15.095 1.00 96.62 100 ALA A N 1
ATOM 832 C CA . ALA A 1 100 ? 4.194 -12.369 -14.258 1.00 96.62 100 ALA A CA 1
ATOM 833 C C . ALA A 1 100 ? 3.647 -13.778 -14.529 1.00 96.62 100 ALA A C 1
ATOM 835 O O . ALA A 1 100 ? 3.327 -14.485 -13.574 1.00 96.62 100 ALA A O 1
ATOM 836 N N . ALA A 1 101 ? 3.603 -14.199 -15.797 1.00 95.69 101 ALA A N 1
ATOM 837 C CA . ALA A 1 101 ? 3.213 -15.552 -16.184 1.00 95.69 101 ALA A CA 1
ATOM 838 C C . ALA A 1 101 ? 4.200 -16.598 -15.641 1.00 95.69 101 ALA A C 1
ATOM 840 O O . ALA A 1 101 ? 3.781 -17.528 -14.954 1.00 95.69 101 ALA A O 1
ATOM 841 N N . VAL A 1 102 ? 5.509 -16.389 -15.837 1.00 95.88 102 VAL A N 1
ATOM 842 C CA . VAL A 1 102 ? 6.564 -17.282 -15.314 1.00 95.88 102 VAL A CA 1
ATOM 843 C C . VAL A 1 102 ? 6.506 -17.379 -13.786 1.00 95.88 102 VAL A C 1
ATOM 845 O O . VAL A 1 102 ? 6.628 -18.457 -13.210 1.00 95.88 102 VAL A O 1
ATOM 848 N N . LEU A 1 103 ? 6.272 -16.254 -13.108 1.00 95.50 103 LEU A N 1
ATOM 849 C CA . LEU A 1 103 ? 6.152 -16.193 -11.654 1.00 95.50 103 LEU A CA 1
ATOM 850 C C . LEU A 1 103 ? 4.735 -16.497 -11.145 1.00 95.50 103 LEU A C 1
ATOM 852 O O . LEU A 1 103 ? 4.521 -16.377 -9.942 1.00 95.50 103 LEU A O 1
ATOM 856 N N . GLN A 1 104 ? 3.756 -16.845 -11.982 1.00 93.88 104 GLN A N 1
ATOM 857 C CA . GLN A 1 104 ? 2.364 -17.102 -11.572 1.00 93.88 104 GLN A CA 1
ATOM 858 C C . GLN A 1 104 ? 1.802 -16.067 -10.561 1.00 93.88 104 GLN A C 1
ATOM 860 O O . GLN A 1 104 ? 1.142 -16.401 -9.567 1.00 93.88 104 GLN A O 1
ATOM 865 N N . VAL A 1 105 ? 2.111 -14.787 -10.780 1.00 94.31 105 VAL A N 1
ATOM 866 C CA . VAL A 1 105 ? 1.658 -13.647 -9.963 1.00 94.31 105 VAL A CA 1
ATOM 867 C C . VAL A 1 105 ? 1.074 -12.560 -10.859 1.00 94.31 105 VAL A C 1
ATOM 869 O O . VAL A 1 105 ? 1.220 -12.593 -12.071 1.00 94.31 105 VAL A O 1
ATOM 872 N N . SER A 1 106 ? 0.419 -11.556 -10.277 1.00 94.31 106 SER A N 1
ATOM 873 C CA . SER A 1 106 ? -0.040 -10.395 -11.045 1.00 94.31 106 SER A CA 1
ATOM 874 C C . SER A 1 106 ? 1.123 -9.478 -11.450 1.00 94.31 106 SER A C 1
ATOM 876 O O . SER A 1 106 ? 2.109 -9.343 -10.721 1.00 94.31 106 SER A O 1
ATOM 878 N N . GLY A 1 107 ? 0.981 -8.747 -12.561 1.00 94.12 107 GLY A N 1
ATOM 879 C CA . GLY A 1 107 ? 1.976 -7.746 -12.981 1.00 94.12 107 GLY A CA 1
ATOM 880 C C . GLY A 1 107 ? 2.230 -6.656 -11.926 1.00 94.12 107 GLY A C 1
ATOM 881 O O . GLY A 1 107 ? 3.358 -6.197 -11.751 1.00 94.12 107 GLY A O 1
ATOM 882 N N . VAL A 1 108 ? 1.211 -6.309 -11.128 1.00 93.75 108 VAL A N 1
ATOM 883 C CA . VAL A 1 108 ? 1.355 -5.393 -9.979 1.00 93.75 108 VAL A CA 1
ATOM 884 C C . VAL A 1 108 ? 2.350 -5.946 -8.956 1.00 93.75 108 VAL A C 1
ATOM 886 O O . VAL A 1 108 ? 3.172 -5.200 -8.419 1.00 93.75 108 VAL A O 1
ATOM 889 N N . ARG A 1 109 ? 2.309 -7.259 -8.697 1.00 94.06 109 ARG A N 1
ATOM 890 C CA . ARG A 1 109 ? 3.232 -7.916 -7.770 1.00 94.06 109 ARG A CA 1
ATOM 891 C C . ARG A 1 109 ? 4.657 -7.940 -8.316 1.00 94.06 109 ARG A C 1
ATOM 893 O O . ARG A 1 109 ? 5.571 -7.704 -7.533 1.00 94.06 109 ARG A O 1
ATOM 900 N N . VAL A 1 110 ? 4.848 -8.137 -9.620 1.00 96.50 110 VAL A N 1
ATOM 901 C CA . VAL A 1 110 ? 6.172 -8.020 -10.262 1.00 96.50 110 VAL A CA 1
ATOM 902 C C . VAL A 1 110 ? 6.753 -6.622 -10.042 1.00 96.50 110 VAL A C 1
ATOM 904 O O . VAL A 1 110 ? 7.874 -6.490 -9.557 1.00 96.50 110 VAL A O 1
ATOM 907 N N . GLY A 1 111 ? 5.959 -5.569 -10.263 1.00 93.38 111 GLY A N 1
ATOM 908 C CA . GLY A 1 111 ? 6.386 -4.198 -9.970 1.00 93.38 111 GLY A CA 1
ATOM 909 C C . GLY A 1 111 ? 6.736 -3.970 -8.491 1.00 93.38 111 GLY A C 1
ATOM 910 O O . GLY A 1 111 ? 7.647 -3.206 -8.178 1.00 93.38 111 GLY A O 1
ATOM 911 N N . ALA A 1 112 ? 6.050 -4.642 -7.561 1.00 91.44 112 ALA A N 1
ATOM 912 C CA . ALA A 1 112 ? 6.404 -4.604 -6.142 1.00 91.44 112 ALA A CA 1
ATOM 913 C C . ALA A 1 112 ? 7.730 -5.329 -5.841 1.00 91.44 112 ALA A C 1
ATOM 915 O O . ALA A 1 112 ? 8.493 -4.845 -5.009 1.00 91.44 112 ALA A O 1
ATOM 916 N N . LEU A 1 113 ? 8.023 -6.442 -6.526 1.00 93.81 113 LEU A N 1
ATOM 917 C CA . LEU A 1 113 ? 9.294 -7.164 -6.394 1.00 93.81 113 LEU A CA 1
ATOM 918 C C . LEU A 1 113 ? 10.476 -6.301 -6.849 1.00 93.81 113 LEU A C 1
ATOM 920 O O . LEU A 1 113 ? 11.461 -6.207 -6.116 1.00 93.81 113 LEU A O 1
ATOM 924 N N . VAL A 1 114 ? 10.332 -5.595 -7.975 1.00 94.12 114 VAL A N 1
ATOM 925 C CA . VAL A 1 114 ? 11.329 -4.622 -8.458 1.00 94.12 114 VAL A CA 1
ATOM 926 C C . VAL A 1 114 ? 11.524 -3.491 -7.449 1.00 94.12 114 VAL A C 1
ATOM 928 O O . VAL A 1 114 ? 12.645 -3.189 -7.056 1.00 94.12 114 VAL A O 1
ATOM 931 N N . LYS A 1 115 ? 10.434 -2.916 -6.924 1.00 88.62 115 LYS A N 1
ATOM 932 C CA . LYS A 1 115 ? 10.516 -1.872 -5.883 1.00 88.62 115 LYS A CA 1
ATOM 933 C C . LYS A 1 115 ? 11.212 -2.339 -4.605 1.00 88.62 115 LYS A C 1
ATOM 935 O O . LYS A 1 115 ? 11.833 -1.522 -3.935 1.00 88.62 115 LYS A O 1
ATOM 940 N N . SER A 1 116 ? 11.083 -3.619 -4.253 1.00 86.12 116 SER A N 1
ATOM 941 C CA . SER A 1 116 ? 11.773 -4.216 -3.103 1.00 86.12 116 SER A CA 1
ATOM 942 C C . SER A 1 116 ? 13.218 -4.642 -3.385 1.00 86.12 116 SER A C 1
ATOM 944 O O . SER A 1 116 ? 13.875 -5.116 -2.466 1.00 86.12 116 SER A O 1
ATOM 946 N N . GLY A 1 117 ? 13.696 -4.523 -4.628 1.00 89.31 117 GLY A N 1
ATOM 947 C CA . GLY A 1 117 ? 15.041 -4.943 -5.028 1.00 89.31 117 GLY A CA 1
ATOM 948 C C . GLY A 1 117 ? 15.228 -6.450 -5.190 1.00 89.31 117 GLY A C 1
ATOM 949 O O . GLY A 1 117 ? 16.356 -6.911 -5.300 1.00 89.31 117 GLY A O 1
ATOM 950 N N . LYS A 1 118 ? 14.141 -7.234 -5.218 1.00 92.12 118 LYS A N 1
ATOM 951 C CA . LYS A 1 118 ? 14.214 -8.684 -5.480 1.00 92.12 118 LYS A CA 1
ATOM 952 C C . LYS A 1 118 ? 14.414 -9.013 -6.961 1.00 92.12 118 LYS A C 1
ATOM 954 O O . LYS A 1 118 ? 14.852 -10.108 -7.287 1.00 92.12 118 LYS A O 1
ATOM 959 N N . LEU A 1 119 ? 14.045 -8.089 -7.843 1.00 95.56 119 LEU A N 1
ATOM 960 C CA . LEU A 1 119 ? 14.274 -8.162 -9.283 1.00 95.56 119 LEU A CA 1
ATOM 961 C C . LEU A 1 119 ? 14.857 -6.829 -9.742 1.00 95.56 119 LEU A C 1
ATOM 963 O O . LEU A 1 119 ? 14.476 -5.786 -9.206 1.00 95.56 119 LEU A O 1
ATOM 967 N N . VAL A 1 120 ? 15.721 -6.865 -10.753 1.00 94.88 120 VAL A N 1
ATOM 968 C CA . VAL A 1 120 ? 16.183 -5.655 -11.435 1.00 94.88 120 VAL A CA 1
ATOM 969 C C . VAL A 1 120 ? 15.270 -5.413 -12.633 1.00 94.88 120 VAL A C 1
ATOM 971 O O . VAL A 1 120 ? 15.039 -6.300 -13.458 1.00 94.88 120 VAL A O 1
ATOM 974 N N . GLY A 1 121 ? 14.682 -4.223 -12.678 1.00 95.12 121 GLY A N 1
ATOM 975 C CA . GLY A 1 121 ? 13.898 -3.740 -13.802 1.00 95.12 121 GLY A CA 1
ATOM 976 C C . GLY A 1 121 ? 14.758 -2.903 -14.741 1.00 95.12 121 GLY A C 1
ATOM 977 O O . GLY A 1 121 ? 15.700 -2.239 -14.328 1.00 95.12 121 GLY A O 1
ATOM 978 N N . TYR A 1 122 ? 14.390 -2.891 -16.010 1.00 95.81 122 TYR A N 1
ATOM 979 C CA . TYR A 1 122 ? 15.032 -2.091 -17.041 1.00 95.81 122 TYR A CA 1
ATOM 980 C C . TYR A 1 122 ? 13.966 -1.257 -17.740 1.00 95.81 122 TYR A C 1
ATOM 982 O O . TYR A 1 122 ? 12.917 -1.782 -18.116 1.00 95.81 122 TYR A O 1
ATOM 990 N N . GLN A 1 123 ? 14.188 0.046 -17.880 1.00 95.75 123 GLN A N 1
ATOM 991 C CA . GLN A 1 123 ? 13.260 0.963 -18.547 1.00 95.75 123 GLN A CA 1
ATOM 992 C C . GLN A 1 123 ? 14.014 1.866 -19.520 1.00 95.75 123 GLN A C 1
ATOM 994 O O . GLN A 1 123 ? 15.153 2.247 -19.267 1.00 95.75 123 GLN A O 1
ATOM 999 N N . ASN A 1 124 ? 13.351 2.294 -20.595 1.00 93.00 124 ASN A N 1
ATOM 1000 C CA . ASN A 1 124 ? 13.933 3.286 -21.506 1.00 93.00 124 ASN A CA 1
ATOM 1001 C C . ASN A 1 124 ? 14.118 4.646 -20.802 1.00 93.00 124 ASN A C 1
ATOM 1003 O O . ASN A 1 124 ? 15.139 5.317 -20.946 1.00 93.00 124 ASN A O 1
ATOM 1007 N N . LEU A 1 125 ? 13.132 5.021 -19.978 1.00 89.50 125 LEU A N 1
ATOM 1008 C CA . LEU A 1 125 ? 13.122 6.252 -19.186 1.00 89.50 125 LEU A CA 1
ATOM 1009 C C . LEU A 1 125 ? 12.854 5.892 -17.712 1.00 89.50 125 LEU A C 1
ATOM 1011 O O . LEU A 1 125 ? 11.689 5.821 -17.301 1.00 89.50 125 LEU A O 1
ATOM 1015 N N . PRO A 1 126 ? 13.912 5.610 -16.923 1.00 88.69 126 PRO A N 1
ATOM 1016 C CA . PRO A 1 126 ? 13.785 5.166 -15.539 1.00 88.69 126 PRO A CA 1
ATOM 1017 C C . PRO A 1 126 ? 12.926 6.104 -14.689 1.00 88.69 126 PRO A C 1
ATOM 1019 O O . PRO A 1 126 ? 13.153 7.312 -14.627 1.00 88.69 126 PRO A O 1
ATOM 1022 N N . GLY A 1 127 ? 11.921 5.540 -14.018 1.00 82.06 127 GLY A N 1
ATOM 1023 C CA . GLY A 1 127 ? 11.043 6.281 -13.107 1.00 82.06 127 GLY A CA 1
ATOM 1024 C C . GLY A 1 127 ? 9.893 7.035 -13.781 1.00 82.06 127 GLY A C 1
ATOM 1025 O O . GLY A 1 127 ? 9.018 7.551 -13.078 1.00 82.06 127 GLY A O 1
ATOM 1026 N N . GLN A 1 128 ? 9.823 7.059 -15.116 1.00 85.44 128 GLN A N 1
ATOM 1027 C CA . GLN A 1 128 ? 8.693 7.654 -15.822 1.00 85.44 128 GLN A CA 1
ATOM 1028 C C . GLN A 1 128 ? 7.488 6.706 -15.835 1.00 85.44 128 GLN A C 1
ATOM 1030 O O . GLN A 1 128 ? 7.572 5.532 -16.208 1.00 85.44 128 GLN A O 1
ATOM 1035 N N . LYS A 1 129 ? 6.321 7.231 -15.448 1.00 86.75 129 LYS A N 1
ATOM 1036 C CA . LYS A 1 129 ? 5.056 6.491 -15.540 1.00 86.75 129 LYS A CA 1
ATOM 1037 C C . LYS A 1 129 ? 4.738 6.183 -17.006 1.00 86.75 129 LYS A C 1
ATOM 1039 O O . LYS A 1 129 ? 4.822 7.069 -17.846 1.00 86.75 129 LYS A O 1
ATOM 1044 N N . GLY A 1 130 ? 4.344 4.942 -17.287 1.00 89.94 130 GLY A N 1
ATOM 1045 C CA . GLY A 1 130 ? 3.982 4.482 -18.633 1.00 89.94 130 GLY A CA 1
ATOM 1046 C C . GLY A 1 130 ? 5.144 3.920 -19.458 1.00 89.94 130 GLY A C 1
ATOM 1047 O O . GLY A 1 130 ? 4.891 3.271 -20.467 1.00 89.94 130 GLY A O 1
ATOM 1048 N N . SER A 1 131 ? 6.400 4.089 -19.024 1.00 92.56 131 SER A N 1
ATOM 1049 C CA . SER A 1 131 ? 7.534 3.438 -19.689 1.00 92.56 131 SER A CA 1
ATOM 1050 C C . SER A 1 131 ? 7.477 1.921 -19.479 1.00 92.56 131 SER A C 1
ATOM 1052 O O . SER A 1 131 ? 7.317 1.453 -18.342 1.00 92.56 131 SER A O 1
ATOM 1054 N N . LYS A 1 132 ? 7.598 1.149 -20.569 1.00 95.69 132 LYS A N 1
ATOM 1055 C CA . LYS A 1 132 ? 7.652 -0.318 -20.507 1.00 95.69 132 LYS A CA 1
ATOM 1056 C C . LYS A 1 132 ? 8.849 -0.751 -19.665 1.00 95.69 132 LYS A C 1
ATOM 1058 O O . LYS A 1 132 ? 9.923 -0.160 -19.751 1.00 95.69 132 LYS A O 1
ATOM 1063 N N . MET A 1 133 ? 8.634 -1.775 -18.848 1.00 96.62 133 MET A N 1
ATOM 1064 C CA . MET A 1 133 ? 9.653 -2.350 -17.980 1.00 96.62 133 MET A CA 1
ATOM 1065 C C . MET A 1 133 ? 9.984 -3.761 -18.449 1.00 96.62 133 MET A C 1
ATOM 1067 O O . MET A 1 133 ? 9.081 -4.562 -18.705 1.00 96.62 133 MET A O 1
ATOM 1071 N N . PHE A 1 134 ? 11.277 -4.037 -18.532 1.00 97.50 134 PHE A N 1
ATOM 1072 C CA . PHE A 1 134 ? 11.853 -5.306 -18.940 1.00 97.50 134 PHE A CA 1
ATOM 1073 C C . PHE A 1 134 ? 12.607 -5.926 -17.762 1.00 97.50 134 PHE A C 1
ATOM 1075 O O . PHE A 1 134 ? 13.126 -5.208 -16.909 1.00 97.50 134 PHE A O 1
ATOM 1082 N N . LEU A 1 135 ? 12.631 -7.253 -17.674 1.00 97.38 135 LEU A N 1
ATOM 1083 C CA . LEU A 1 135 ? 13.245 -8.003 -16.580 1.00 97.38 135 LEU A CA 1
ATOM 1084 C C . LEU A 1 135 ? 14.131 -9.112 -17.138 1.00 97.38 135 LEU A C 1
ATOM 1086 O O . LEU A 1 135 ? 13.779 -9.761 -18.123 1.00 97.38 135 LEU A O 1
ATOM 1090 N N . SER A 1 136 ? 15.279 -9.348 -16.504 1.00 96.25 136 SER A N 1
ATOM 1091 C CA . SER A 1 136 ? 16.189 -10.412 -16.933 1.00 96.25 136 SER A CA 1
ATOM 1092 C C . SER A 1 136 ? 15.512 -11.779 -16.806 1.00 96.25 136 SER A C 1
ATOM 1094 O O . SER A 1 136 ? 15.066 -12.165 -15.720 1.00 96.25 136 SER A O 1
ATOM 1096 N N . LYS A 1 137 ? 15.474 -12.543 -17.905 1.00 96.81 137 LYS A N 1
ATOM 1097 C CA . LYS A 1 137 ? 14.891 -13.895 -17.948 1.00 96.81 137 LYS A CA 1
ATOM 1098 C C . LYS A 1 137 ? 15.516 -14.817 -16.898 1.00 96.81 137 LYS A C 1
ATOM 1100 O O . LYS A 1 137 ? 14.799 -15.571 -16.242 1.00 96.81 137 LYS A O 1
ATOM 1105 N N . THR A 1 138 ? 16.828 -14.715 -16.687 1.00 96.00 138 THR A N 1
ATOM 1106 C CA . THR A 1 138 ? 17.567 -15.517 -15.702 1.00 96.00 138 THR A CA 1
ATOM 1107 C C . THR A 1 138 ? 17.165 -15.176 -14.270 1.00 96.00 138 THR A C 1
ATOM 1109 O O . THR A 1 138 ? 16.866 -16.079 -13.496 1.00 96.00 138 THR A O 1
ATOM 1112 N N . GLN A 1 139 ? 17.066 -13.887 -13.917 1.00 96.19 139 GLN A N 1
ATOM 1113 C CA . GLN A 1 139 ? 16.619 -13.476 -12.577 1.00 96.19 139 GLN A CA 1
ATOM 1114 C C . GLN A 1 139 ? 15.192 -13.943 -12.288 1.00 96.19 139 GLN A C 1
ATOM 1116 O O . GLN A 1 139 ? 14.910 -14.454 -11.205 1.00 96.19 139 GLN A O 1
ATOM 1121 N N . VAL A 1 140 ? 14.298 -13.800 -13.270 1.00 97.56 140 VAL A N 1
ATOM 1122 C CA . VAL A 1 140 ? 12.906 -14.238 -13.148 1.00 97.56 140 VAL A CA 1
ATOM 1123 C C . VAL A 1 140 ? 12.830 -15.754 -12.955 1.00 97.56 140 VAL A C 1
ATOM 1125 O O . VAL A 1 140 ? 12.101 -16.200 -12.075 1.00 97.56 140 VAL A O 1
ATOM 1128 N N . ARG A 1 141 ? 13.608 -16.547 -13.706 1.00 96.38 141 ARG A N 1
ATOM 1129 C CA . ARG A 1 141 ? 13.680 -18.012 -13.544 1.00 96.38 141 ARG A CA 1
ATOM 1130 C C . ARG A 1 141 ? 14.248 -18.424 -12.188 1.00 96.38 141 ARG A C 1
ATOM 1132 O O . ARG A 1 141 ? 13.666 -19.275 -11.523 1.00 96.38 141 ARG A O 1
ATOM 1139 N N . ASN A 1 142 ? 15.332 -17.792 -11.747 1.00 96.12 142 ASN A N 1
ATOM 1140 C CA . ASN A 1 142 ? 15.927 -18.074 -10.441 1.00 96.12 142 ASN A CA 1
ATOM 1141 C C . ASN A 1 142 ? 14.928 -17.785 -9.317 1.00 96.12 142 ASN A C 1
ATOM 1143 O O . ASN A 1 142 ? 14.725 -18.622 -8.445 1.00 96.12 142 ASN A O 1
ATOM 1147 N N . LEU A 1 143 ? 14.231 -16.646 -9.387 1.00 96.31 143 LEU A N 1
ATOM 1148 C CA . LEU A 1 143 ? 13.187 -16.312 -8.423 1.00 96.31 143 LEU A CA 1
ATOM 1149 C C . LEU A 1 143 ? 11.966 -17.234 -8.545 1.00 96.31 143 LEU A C 1
ATOM 1151 O O . LEU A 1 143 ? 11.305 -17.504 -7.546 1.00 96.31 143 LEU A O 1
ATOM 1155 N N . ALA A 1 144 ? 11.648 -17.732 -9.743 1.00 96.88 144 ALA A N 1
ATOM 1156 C CA . ALA A 1 144 ? 10.573 -18.701 -9.937 1.00 96.88 144 ALA A CA 1
ATOM 1157 C C . ALA A 1 144 ? 10.868 -20.025 -9.212 1.00 96.88 144 ALA A C 1
ATOM 1159 O O . ALA A 1 144 ? 9.964 -20.596 -8.603 1.00 96.88 144 ALA A O 1
ATOM 1160 N N . ASN A 1 145 ? 12.132 -20.444 -9.218 1.00 95.81 145 ASN A N 1
ATOM 1161 C CA . ASN A 1 145 ? 12.613 -21.673 -8.587 1.00 95.81 145 ASN A CA 1
ATOM 1162 C C . ASN A 1 145 ? 13.073 -21.485 -7.131 1.00 95.81 145 ASN A C 1
ATOM 1164 O O . ASN A 1 145 ? 13.500 -22.445 -6.492 1.00 95.81 145 ASN A O 1
ATOM 1168 N N . ASP A 1 146 ? 12.988 -20.267 -6.596 1.00 96.38 146 ASP A N 1
ATOM 1169 C CA . ASP A 1 146 ? 13.362 -19.966 -5.219 1.00 96.38 146 ASP A CA 1
ATOM 1170 C C . ASP A 1 146 ? 12.500 -20.766 -4.228 1.00 96.38 146 ASP A C 1
ATOM 1172 O O . ASP A 1 146 ? 11.265 -20.688 -4.226 1.00 96.38 146 ASP A O 1
ATOM 1176 N N . ARG A 1 147 ? 13.167 -21.551 -3.376 1.00 93.88 147 ARG A N 1
ATOM 1177 C CA . ARG A 1 147 ? 12.508 -22.468 -2.441 1.00 93.88 147 ARG A CA 1
ATOM 1178 C C . ARG A 1 147 ? 11.623 -21.731 -1.436 1.00 93.88 147 ARG A C 1
ATOM 1180 O O . ARG A 1 147 ? 10.501 -22.172 -1.195 1.00 93.88 147 ARG A O 1
ATOM 1187 N N . GLU A 1 148 ? 12.088 -20.608 -0.889 1.00 89.94 148 GLU A N 1
ATOM 1188 C CA . GLU A 1 148 ? 11.336 -19.826 0.098 1.00 89.94 148 GLU A CA 1
ATOM 1189 C C . GLU A 1 148 ? 10.041 -19.285 -0.524 1.00 89.94 148 GLU A C 1
ATOM 1191 O O . GLU A 1 148 ? 8.960 -19.380 0.063 1.00 89.94 148 GLU A O 1
ATOM 1196 N N . ARG A 1 149 ? 10.120 -18.767 -1.756 1.00 93.38 149 ARG A N 1
ATOM 1197 C CA . ARG A 1 149 ? 8.946 -18.312 -2.510 1.00 93.38 149 ARG A CA 1
ATOM 1198 C C . ARG A 1 149 ? 7.957 -19.454 -2.749 1.00 93.38 149 ARG A C 1
ATOM 1200 O O . ARG A 1 149 ? 6.753 -19.247 -2.579 1.00 93.38 149 ARG A O 1
ATOM 1207 N N . LEU A 1 150 ? 8.431 -20.625 -3.172 1.00 93.56 150 LEU A N 1
ATOM 1208 C CA . LEU A 1 150 ? 7.572 -21.782 -3.443 1.00 93.56 150 LEU A CA 1
ATOM 1209 C C . LEU A 1 150 ? 6.883 -22.288 -2.168 1.00 93.56 150 LEU A C 1
ATOM 1211 O O . LEU A 1 150 ? 5.692 -22.596 -2.205 1.00 93.56 150 LEU A O 1
ATOM 1215 N N . GLU A 1 151 ? 7.581 -22.308 -1.032 1.00 89.06 151 GLU A N 1
ATOM 1216 C CA . GLU A 1 151 ? 6.996 -22.629 0.277 1.00 89.06 151 GLU A CA 1
ATOM 1217 C C . GLU A 1 151 ? 5.914 -21.610 0.672 1.00 89.06 151 GLU A C 1
ATOM 1219 O O . GLU A 1 151 ? 4.789 -21.996 0.997 1.00 89.06 151 GLU A O 1
ATOM 1224 N N . GLN A 1 152 ? 6.188 -20.306 0.535 1.00 84.50 152 GLN A N 1
ATOM 1225 C CA . GLN A 1 152 ? 5.193 -19.252 0.784 1.00 84.50 152 GLN A CA 1
ATOM 1226 C C . GLN A 1 152 ? 3.961 -19.386 -0.121 1.00 84.50 152 GLN A C 1
ATOM 1228 O O . GLN A 1 152 ? 2.833 -19.183 0.334 1.00 84.50 152 GLN A O 1
ATOM 1233 N N . ARG A 1 153 ? 4.15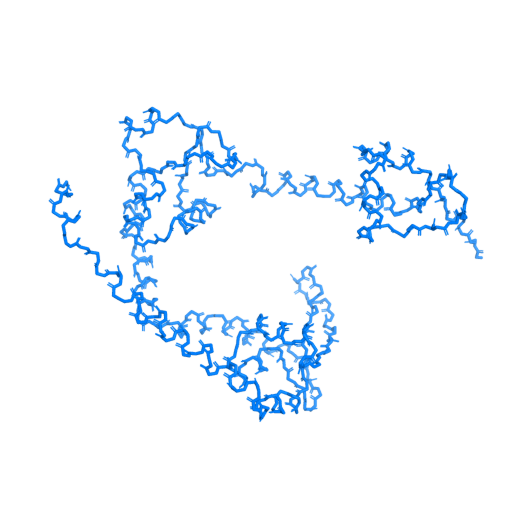7 -19.741 -1.397 1.00 87.38 153 ARG A N 1
ATOM 1234 C CA . ARG A 1 153 ? 3.059 -19.960 -2.344 1.00 87.38 153 ARG A CA 1
ATOM 1235 C C . ARG A 1 153 ? 2.215 -21.171 -1.954 1.00 87.38 153 ARG A C 1
ATOM 1237 O O . ARG A 1 153 ? 0.996 -21.048 -1.923 1.00 87.38 153 ARG A O 1
ATOM 1244 N N . ARG A 1 154 ? 2.839 -22.297 -1.599 1.00 87.94 154 ARG A N 1
ATOM 1245 C CA . ARG A 1 154 ? 2.125 -23.493 -1.120 1.00 87.94 154 ARG A CA 1
ATOM 1246 C C . ARG A 1 154 ? 1.303 -23.193 0.131 1.00 87.94 154 ARG A C 1
ATOM 1248 O O . ARG A 1 154 ? 0.155 -23.619 0.215 1.00 87.94 154 ARG A O 1
ATOM 1255 N N . ASN A 1 155 ? 1.851 -22.428 1.074 1.00 82.25 155 ASN A N 1
ATOM 1256 C CA . ASN A 1 155 ? 1.121 -22.022 2.278 1.00 82.25 155 ASN A CA 1
ATOM 1257 C C . ASN A 1 155 ? -0.076 -21.121 1.937 1.00 82.25 155 ASN A C 1
ATOM 1259 O O . ASN A 1 155 ? -1.159 -21.293 2.496 1.00 82.25 155 ASN A O 1
ATOM 1263 N N . TRP A 1 156 ? 0.092 -20.208 0.974 1.00 78.81 156 TRP A N 1
ATOM 1264 C CA . TRP A 1 156 ? -0.995 -19.370 0.465 1.00 78.81 156 TRP A CA 1
ATOM 1265 C C . TRP A 1 156 ? -2.110 -20.195 -0.199 1.00 78.81 156 TRP A C 1
ATOM 1267 O O . TRP A 1 156 ? -3.283 -19.972 0.093 1.00 78.81 156 TRP A O 1
ATOM 1277 N N . GLU A 1 157 ? -1.761 -21.171 -1.043 1.00 82.06 157 GLU A N 1
ATOM 1278 C CA . GLU A 1 157 ? -2.723 -22.033 -1.755 1.00 82.06 157 GLU A CA 1
ATOM 1279 C C . GLU A 1 157 ? -3.479 -22.979 -0.827 1.00 82.06 157 GLU A C 1
ATOM 1281 O O . GLU A 1 157 ? -4.675 -23.192 -1.008 1.00 82.06 157 GLU A O 1
ATOM 1286 N N . LYS A 1 158 ? -2.818 -23.484 0.220 1.00 81.56 158 LYS A N 1
ATOM 1287 C CA . LYS A 1 158 ? -3.473 -24.264 1.280 1.00 81.56 158 LYS A CA 1
ATOM 1288 C C . LYS A 1 158 ? -4.484 -23.447 2.086 1.00 81.56 158 LYS A C 1
ATOM 1290 O O . LYS A 1 158 ? -5.158 -23.998 2.950 1.00 81.56 158 LYS A O 1
ATOM 1295 N N . GLY A 1 159 ? -4.565 -22.134 1.856 1.00 70.19 159 GLY A N 1
ATOM 1296 C CA . GLY A 1 159 ? -5.348 -21.238 2.693 1.00 70.19 159 GLY A CA 1
ATOM 1297 C C . GLY A 1 159 ? -4.816 -21.191 4.122 1.00 70.19 159 GLY A C 1
ATOM 1298 O O . GLY A 1 159 ? -5.513 -20.693 5.007 1.00 70.19 159 GLY A O 1
ATOM 1299 N N . ASP A 1 160 ? -3.576 -21.645 4.352 1.00 64.06 160 ASP A N 1
ATOM 1300 C CA . ASP A 1 160 ? -2.910 -21.592 5.648 1.00 64.06 160 ASP A CA 1
ATOM 1301 C C . ASP A 1 160 ? -2.374 -20.176 5.913 1.00 64.06 160 ASP A C 1
ATOM 1303 O O . ASP A 1 160 ? -1.233 -19.916 6.298 1.00 64.06 160 ASP A O 1
ATOM 1307 N N . TRP A 1 161 ? -3.273 -19.209 5.731 1.00 56.31 161 TRP A N 1
ATOM 1308 C CA . TRP A 1 161 ? -3.164 -17.860 6.256 1.00 56.31 161 TRP A CA 1
ATOM 1309 C C . TRP A 1 161 ? -3.028 -17.869 7.767 1.00 56.31 161 TRP A C 1
ATOM 1311 O O . TRP A 1 161 ? -2.642 -16.852 8.333 1.00 56.31 161 TRP A O 1
ATOM 1321 N N . SER A 1 162 ? -3.349 -18.983 8.430 1.00 57.72 162 SER A N 1
ATOM 1322 C CA . SER A 1 162 ? -3.263 -19.089 9.871 1.00 57.72 162 SER A CA 1
ATOM 1323 C C . SER A 1 162 ? -1.830 -18.872 10.346 1.00 57.72 162 SER A C 1
ATOM 1325 O O . SER A 1 162 ? -1.670 -18.238 11.375 1.00 57.72 162 SER A O 1
ATOM 1327 N N . GLU A 1 163 ? -0.787 -19.270 9.607 1.00 55.16 163 GLU A N 1
ATOM 1328 C CA . GLU A 1 163 ? 0.599 -19.016 10.025 1.00 55.16 163 GLU A CA 1
ATOM 1329 C C . GLU A 1 163 ? 1.036 -17.557 9.784 1.00 55.16 163 GLU A C 1
ATOM 1331 O O . GLU A 1 163 ? 1.628 -16.924 10.662 1.00 55.16 163 GLU A O 1
ATOM 1336 N N . TYR A 1 164 ? 0.685 -16.972 8.632 1.00 58.53 164 TYR A N 1
ATOM 1337 C CA . TYR A 1 164 ? 0.960 -15.557 8.336 1.00 58.53 164 TYR A CA 1
ATOM 1338 C C . TYR A 1 164 ? 0.201 -14.624 9.294 1.00 58.53 164 TYR A C 1
ATOM 1340 O O . TYR A 1 164 ? 0.775 -13.693 9.867 1.00 58.53 164 TYR A O 1
ATOM 1348 N N . ARG A 1 165 ? -1.080 -14.926 9.538 1.00 58.09 165 ARG A N 1
ATOM 1349 C CA . ARG A 1 165 ? -1.920 -14.273 10.544 1.00 58.09 165 ARG A CA 1
ATOM 1350 C C . ARG A 1 165 ? -1.361 -14.531 11.936 1.00 58.09 165 ARG A C 1
ATOM 1352 O O . ARG A 1 165 ? -1.224 -13.573 12.674 1.00 58.09 165 ARG A O 1
ATOM 1359 N N . ARG A 1 166 ? -0.910 -15.747 12.274 1.00 56.69 166 ARG A N 1
ATOM 1360 C CA . ARG A 1 166 ? -0.218 -16.042 13.545 1.00 56.69 166 ARG A CA 1
ATOM 1361 C C . ARG A 1 166 ? 1.078 -15.245 13.704 1.00 56.69 166 ARG A C 1
ATOM 1363 O O . ARG A 1 166 ? 1.379 -14.863 14.826 1.00 56.69 166 ARG A O 1
ATOM 1370 N N . ARG A 1 167 ? 1.839 -14.931 12.646 1.00 56.44 167 ARG A N 1
ATOM 1371 C CA . ARG A 1 167 ? 3.005 -14.020 12.728 1.00 56.44 167 ARG A CA 1
ATOM 1372 C C . ARG A 1 167 ? 2.598 -12.571 12.993 1.00 56.44 167 ARG A C 1
ATOM 1374 O O . ARG A 1 167 ? 3.232 -11.916 13.824 1.00 56.44 167 ARG A O 1
ATOM 1381 N N . GLN A 1 168 ? 1.545 -12.072 12.345 1.00 57.03 168 GLN A N 1
ATOM 1382 C CA . GLN A 1 168 ? 1.005 -10.747 12.672 1.00 57.03 168 GLN A CA 1
ATOM 1383 C C . GLN A 1 168 ? 0.451 -10.712 14.100 1.00 57.03 168 GLN A C 1
ATOM 1385 O O . GLN A 1 168 ? 0.876 -9.875 14.891 1.00 57.03 168 GLN A O 1
ATOM 1390 N N . VAL A 1 169 ? -0.348 -11.712 14.470 1.00 55.12 169 VAL A N 1
ATOM 1391 C CA . VAL A 1 169 ? -0.884 -11.901 15.819 1.00 55.12 169 VAL A CA 1
ATOM 1392 C C . VAL A 1 169 ? 0.247 -12.044 16.831 1.00 55.12 169 VAL A C 1
ATOM 1394 O O . VAL A 1 169 ? 0.169 -11.426 17.870 1.00 55.12 169 VAL A O 1
ATOM 1397 N N . ARG A 1 170 ? 1.357 -12.745 16.566 1.00 53.97 170 ARG A N 1
ATOM 1398 C CA . ARG A 1 170 ? 2.518 -12.791 17.485 1.00 53.97 170 ARG A CA 1
ATOM 1399 C C . ARG A 1 170 ? 3.156 -11.417 17.682 1.00 53.97 170 ARG A C 1
ATOM 1401 O O . ARG A 1 170 ? 3.553 -11.079 18.795 1.00 53.97 170 ARG A O 1
ATOM 1408 N N . THR A 1 171 ? 3.234 -10.617 16.622 1.00 52.78 171 THR A N 1
ATOM 1409 C CA . THR A 1 171 ? 3.725 -9.232 16.699 1.00 52.78 171 THR A CA 1
ATOM 1410 C C . THR A 1 171 ? 2.776 -8.367 17.540 1.00 52.78 171 THR A C 1
ATOM 1412 O O . THR A 1 171 ? 3.221 -7.525 18.320 1.00 52.78 171 THR A O 1
ATOM 1415 N N . GLU A 1 172 ? 1.473 -8.633 17.459 1.00 53.16 172 GLU A N 1
ATOM 1416 C CA . GLU A 1 172 ? 0.423 -7.968 18.236 1.00 53.16 172 GLU A CA 1
ATOM 1417 C C . GLU A 1 172 ? 0.278 -8.505 19.671 1.00 53.16 172 GLU A C 1
ATOM 1419 O O . GLU A 1 172 ? 0.049 -7.724 20.584 1.00 53.16 172 GLU A O 1
ATOM 1424 N N . VAL A 1 173 ? 0.519 -9.789 19.933 1.00 55.09 173 VAL A N 1
ATOM 1425 C CA . VAL A 1 173 ? 0.566 -10.404 21.272 1.00 55.09 173 VAL A CA 1
ATOM 1426 C C . VAL A 1 173 ? 1.772 -9.869 22.038 1.00 55.09 173 VAL A C 1
ATOM 1428 O O . VAL A 1 173 ? 1.655 -9.530 23.211 1.00 55.09 173 VAL A O 1
ATOM 1431 N N . ARG A 1 174 ? 2.904 -9.642 21.357 1.00 52.88 174 ARG A N 1
ATOM 1432 C CA . ARG A 1 174 ? 4.026 -8.876 21.926 1.00 52.88 174 ARG A CA 1
ATOM 1433 C C . ARG A 1 174 ? 3.650 -7.416 22.225 1.00 52.88 174 ARG A C 1
ATOM 1435 O O . ARG A 1 174 ? 4.294 -6.766 23.047 1.00 52.88 174 ARG A O 1
ATOM 1442 N N . CYS A 1 175 ? 2.612 -6.888 21.574 1.00 53.47 175 CYS A N 1
ATOM 1443 C CA . CYS A 1 175 ? 2.016 -5.600 21.924 1.00 53.47 175 CYS A CA 1
ATOM 1444 C C . CYS A 1 175 ? 0.968 -5.704 23.044 1.00 53.47 175 CYS A C 1
ATOM 1446 O O . CYS A 1 175 ? 0.787 -4.699 23.731 1.00 53.47 175 CYS A O 1
ATOM 1448 N N . ARG A 1 176 ? 0.340 -6.873 23.264 1.00 51.22 176 ARG A N 1
ATOM 1449 C CA . ARG A 1 176 ? -0.662 -7.086 24.322 1.00 51.22 176 ARG A CA 1
ATOM 1450 C C . ARG A 1 176 ? -0.073 -6.953 25.724 1.00 51.22 176 ARG A C 1
ATOM 1452 O O . ARG A 1 176 ? -0.671 -6.309 26.575 1.00 51.22 176 ARG A O 1
ATOM 1459 N N . SER A 1 177 ? 1.143 -7.452 25.932 1.00 55.88 177 SER A N 1
ATOM 1460 C CA . SER A 1 177 ? 1.843 -7.404 27.226 1.00 55.88 177 SER A CA 1
ATOM 1461 C C . SER A 1 177 ? 2.276 -6.004 27.690 1.00 55.88 177 SER A C 1
ATOM 1463 O O . SER A 1 177 ? 2.858 -5.880 28.758 1.00 55.88 177 SER A O 1
ATOM 1465 N N . HIS A 1 178 ? 2.015 -4.949 26.911 1.00 62.28 178 HIS A N 1
ATOM 1466 C CA . HIS A 1 178 ? 2.347 -3.562 27.271 1.00 62.28 178 HIS A CA 1
ATOM 1467 C C . HIS A 1 178 ? 1.129 -2.633 27.244 1.00 62.28 178 HIS A C 1
ATOM 1469 O O . HIS A 1 178 ? 1.284 -1.411 27.165 1.00 62.28 178 HIS A O 1
ATOM 1475 N N . HIS A 1 179 ? -0.085 -3.184 27.249 1.00 66.06 179 HIS A N 1
ATOM 1476 C CA . HIS A 1 179 ? -1.259 -2.360 27.486 1.00 66.06 179 HIS A CA 1
ATOM 1477 C C . HIS A 1 179 ? -1.349 -2.048 28.979 1.00 66.06 179 HIS A C 1
ATOM 1479 O O . HIS A 1 179 ? -1.297 -2.979 29.782 1.00 66.06 179 HIS A O 1
ATOM 1485 N N . PRO A 1 180 ? -1.481 -0.771 29.376 1.00 72.81 180 PRO A N 1
ATOM 1486 C CA . PRO A 1 180 ? -1.941 -0.488 30.721 1.00 72.81 180 PRO A CA 1
ATOM 1487 C C . PRO A 1 180 ? -3.334 -1.109 30.898 1.00 72.81 180 PRO A C 1
ATOM 1489 O O . PRO A 1 180 ? -4.047 -1.297 29.901 1.00 72.81 180 PRO A O 1
ATOM 1492 N N . PRO A 1 181 ? -3.714 -1.442 32.140 1.00 80.06 181 PRO A N 1
ATOM 1493 C CA . PRO A 1 181 ? -5.025 -2.003 32.432 1.00 80.06 181 PRO A CA 1
ATOM 1494 C C . PRO A 1 181 ? -6.105 -1.105 31.824 1.00 80.06 181 PRO A C 1
ATOM 1496 O O . PRO A 1 181 ? -6.156 0.098 32.090 1.00 80.06 181 PRO A O 1
ATOM 1499 N N . MET A 1 182 ? -6.912 -1.678 30.931 1.00 85.50 182 MET A N 1
ATOM 1500 C CA . MET A 1 182 ? -8.018 -0.955 30.316 1.00 85.50 182 MET A CA 1
ATOM 1501 C C . MET A 1 182 ? -9.169 -0.844 31.319 1.00 85.50 182 MET A C 1
ATOM 1503 O O . MET A 1 182 ? -9.341 -1.748 32.140 1.00 85.50 182 MET A O 1
ATOM 1507 N N . PRO A 1 183 ? -9.976 0.230 31.258 1.00 88.75 183 PRO A N 1
ATOM 1508 C CA . PRO A 1 183 ? -11.228 0.275 31.998 1.00 88.75 183 PRO A CA 1
ATOM 1509 C C . PRO A 1 183 ? -12.112 -0.930 31.629 1.00 88.75 183 PRO A C 1
ATOM 1511 O O . PRO A 1 183 ? -12.089 -1.361 30.472 1.00 88.75 183 PRO A O 1
ATOM 1514 N N . PRO A 1 184 ? -12.905 -1.468 32.571 1.00 92.19 184 PRO A N 1
ATOM 1515 C CA . PRO A 1 184 ? -13.856 -2.532 32.263 1.00 92.19 184 PRO A CA 1
ATOM 1516 C C . PRO A 1 184 ? -14.845 -2.080 31.175 1.00 92.19 184 PRO A C 1
ATOM 1518 O O . PRO A 1 184 ? -15.276 -0.926 31.158 1.00 92.19 184 PRO A O 1
ATOM 1521 N N . GLY A 1 185 ? -15.187 -2.985 30.253 1.00 93.44 185 GLY A N 1
ATOM 1522 C CA . GLY A 1 185 ? -16.087 -2.707 29.125 1.00 93.44 185 GLY A CA 1
ATOM 1523 C C . GLY A 1 185 ? -15.446 -1.953 27.952 1.00 93.44 185 GLY A C 1
ATOM 1524 O O . GLY A 1 185 ? -16.156 -1.453 27.076 1.00 93.44 185 GLY A O 1
ATOM 1525 N N . VAL A 1 186 ? -14.114 -1.846 27.920 1.0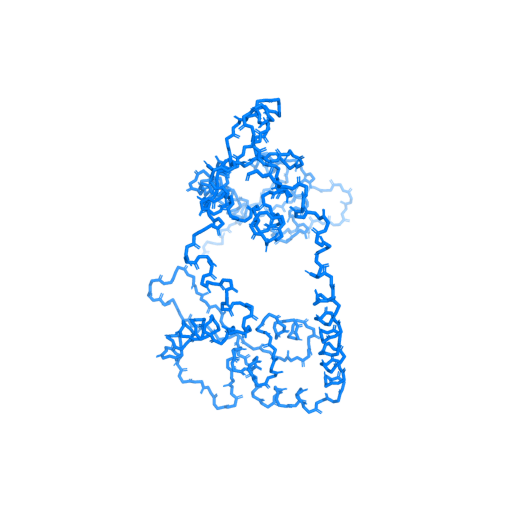0 95.06 186 VAL A N 1
ATOM 1526 C CA . VAL A 1 186 ? -13.352 -1.254 26.815 1.00 95.06 186 VAL A CA 1
ATOM 1527 C C . VAL A 1 186 ? -12.480 -2.319 26.169 1.00 95.06 186 VAL A C 1
ATOM 1529 O O . VAL A 1 186 ? -11.680 -2.963 26.843 1.00 95.06 186 VAL A O 1
ATOM 1532 N N . ILE A 1 187 ? -12.566 -2.432 24.845 1.00 94.44 187 ILE A N 1
ATOM 1533 C CA . ILE A 1 187 ? -11.745 -3.350 24.055 1.00 94.44 187 ILE A CA 1
ATOM 1534 C C . ILE A 1 187 ? -10.891 -2.605 23.029 1.00 94.44 187 ILE A C 1
ATOM 1536 O O . ILE A 1 187 ? -11.200 -1.498 22.571 1.00 94.44 187 ILE A O 1
ATOM 1540 N N . THR A 1 188 ? -9.763 -3.208 22.668 1.00 92.94 188 THR A N 1
ATOM 1541 C CA . THR A 1 188 ? -8.863 -2.680 21.641 1.00 92.94 188 THR A CA 1
ATOM 1542 C C . THR A 1 188 ? -9.484 -2.784 20.247 1.00 92.94 188 THR A C 1
ATOM 1544 O O . THR A 1 188 ? -10.358 -3.606 19.983 1.00 92.94 188 THR A O 1
ATOM 1547 N N . ALA A 1 189 ? -8.975 -1.993 19.295 1.00 93.12 189 ALA A N 1
ATOM 1548 C CA . ALA A 1 189 ? -9.339 -2.126 17.880 1.00 93.12 189 ALA A CA 1
ATOM 1549 C C . ALA A 1 189 ? -9.168 -3.551 17.326 1.00 93.12 189 ALA A C 1
ATOM 1551 O O . ALA A 1 189 ? -9.913 -3.957 16.439 1.00 93.12 189 ALA A O 1
ATOM 1552 N N . LEU A 1 190 ? -8.172 -4.287 17.826 1.00 89.31 190 LEU A N 1
ATOM 1553 C CA . LEU A 1 190 ? -7.921 -5.658 17.404 1.00 89.31 190 LEU A CA 1
ATOM 1554 C C . LEU A 1 190 ? -9.013 -6.587 17.935 1.00 89.31 190 LEU A C 1
ATOM 1556 O O . LEU A 1 190 ? -9.663 -7.248 17.133 1.00 89.31 190 LEU A O 1
ATOM 1560 N N . GLU A 1 191 ? -9.266 -6.571 19.245 1.00 90.56 191 GLU A N 1
ATOM 1561 C CA . GLU A 1 191 ? -10.315 -7.384 19.880 1.00 90.56 191 GLU A CA 1
ATOM 1562 C C . GLU A 1 191 ? -11.691 -7.090 19.273 1.00 90.56 191 GLU A C 1
ATOM 1564 O O . GLU A 1 191 ? -12.394 -8.011 18.873 1.00 90.56 191 GLU A O 1
ATOM 1569 N N . ALA A 1 192 ? -12.038 -5.815 19.071 1.00 95.44 192 ALA A N 1
ATOM 1570 C CA . ALA A 1 192 ? -13.280 -5.430 18.399 1.00 95.44 192 ALA A CA 1
ATOM 1571 C C . ALA A 1 192 ? -13.373 -5.982 16.963 1.00 95.44 192 ALA A C 1
ATOM 1573 O O . ALA A 1 192 ? -14.437 -6.409 16.519 1.00 95.44 192 ALA A O 1
ATOM 1574 N N . SER A 1 193 ? -12.260 -5.991 16.220 1.00 93.62 193 SER A N 1
ATOM 1575 C CA . SER A 1 193 ? -12.230 -6.563 14.869 1.00 93.62 193 SER A CA 1
ATOM 1576 C C . SER A 1 193 ? -12.349 -8.091 14.869 1.00 93.62 193 SER A C 1
ATOM 1578 O O . SER A 1 193 ? -12.974 -8.643 13.964 1.00 93.62 193 SER A O 1
ATOM 1580 N N . GLU A 1 194 ? -11.802 -8.760 15.891 1.00 89.00 194 GLU A N 1
ATOM 1581 C CA . GLU A 1 194 ? -11.917 -10.206 16.099 1.00 89.00 194 GLU A CA 1
ATOM 1582 C C . GLU A 1 194 ? -13.364 -10.594 16.432 1.00 89.00 194 GLU A C 1
ATOM 1584 O O . GLU A 1 194 ? -13.902 -11.476 15.766 1.00 89.00 194 GLU A O 1
ATOM 1589 N N . VAL A 1 195 ? -14.016 -9.880 17.361 1.00 91.00 195 VAL A N 1
ATOM 1590 C CA . VAL A 1 195 ? -15.432 -10.091 17.730 1.00 91.00 195 VAL A CA 1
ATOM 1591 C C . VAL A 1 195 ? -16.350 -9.936 16.515 1.00 91.00 195 VAL A C 1
ATOM 1593 O O . VAL A 1 195 ? -17.187 -10.794 16.245 1.00 91.00 195 VAL A O 1
ATOM 1596 N N . LEU A 1 196 ? -16.154 -8.884 15.716 1.00 92.50 196 LEU A N 1
ATOM 1597 C CA . LEU A 1 196 ? -16.954 -8.649 14.509 1.00 92.50 196 LEU A CA 1
ATOM 1598 C C . LEU A 1 196 ? -16.573 -9.557 13.326 1.00 92.50 196 LEU A C 1
ATOM 1600 O O . LEU A 1 196 ? -17.278 -9.586 12.318 1.00 92.50 196 LEU A O 1
ATOM 1604 N N . GLY A 1 197 ? -15.449 -10.274 13.398 1.00 87.75 197 GLY A N 1
ATOM 1605 C CA . GLY A 1 197 ? -14.933 -11.077 12.288 1.00 87.75 197 GLY A CA 1
ATOM 1606 C C . GLY A 1 197 ? -14.524 -10.251 11.059 1.00 87.75 197 GLY A C 1
ATOM 1607 O O . GLY A 1 197 ? -14.632 -10.731 9.932 1.00 87.75 197 GLY A O 1
ATOM 1608 N N . ILE A 1 198 ? -14.054 -9.013 11.248 1.00 91.12 198 ILE A N 1
ATOM 1609 C CA . ILE A 1 198 ? -13.654 -8.092 10.168 1.00 91.12 198 ILE A CA 1
ATOM 1610 C C . ILE A 1 198 ? -12.189 -7.652 10.299 1.00 91.12 198 ILE A C 1
ATOM 1612 O O . ILE A 1 198 ? -11.510 -7.927 11.279 1.00 91.12 198 ILE A O 1
ATOM 1616 N N . SER A 1 199 ? -11.669 -6.933 9.299 1.00 88.56 199 SER A N 1
ATOM 1617 C CA . SER A 1 199 ? -10.340 -6.311 9.405 1.00 88.56 199 SER A CA 1
ATOM 1618 C C . SER A 1 199 ? -10.366 -5.042 10.273 1.00 88.56 199 SER A C 1
ATOM 1620 O O . SER A 1 199 ? -11.342 -4.288 10.243 1.00 88.56 199 SER A O 1
ATOM 1622 N N . CYS A 1 200 ? -9.253 -4.710 10.941 1.00 90.25 200 CYS A N 1
ATOM 1623 C CA . CYS A 1 200 ? -9.080 -3.422 11.635 1.00 90.25 200 CYS A CA 1
ATOM 1624 C C . CYS A 1 200 ? -9.365 -2.214 10.722 1.00 90.25 200 CYS A C 1
ATOM 1626 O O . CYS A 1 200 ? -9.872 -1.185 11.165 1.00 90.25 200 CYS A O 1
ATOM 1628 N N . GLN A 1 201 ? -9.068 -2.322 9.423 1.00 90.38 201 GLN A N 1
ATOM 1629 C CA . GLN A 1 201 ? -9.326 -1.251 8.460 1.00 90.38 201 GLN A CA 1
ATOM 1630 C C . GLN A 1 201 ? -10.829 -1.078 8.189 1.00 90.38 201 GLN A C 1
ATOM 1632 O O . GLN A 1 201 ? -11.308 0.052 8.085 1.00 90.38 201 GLN A O 1
ATOM 1637 N N . SER A 1 202 ? -11.583 -2.180 8.152 1.00 92.44 202 SER A N 1
ATOM 1638 C CA . SER A 1 202 ? -13.048 -2.168 8.092 1.00 92.44 202 SER A CA 1
ATOM 1639 C C . SER A 1 202 ? -13.650 -1.553 9.357 1.00 92.44 202 SER A C 1
ATOM 1641 O O . SER A 1 202 ? -14.547 -0.720 9.250 1.00 92.44 202 SER A O 1
ATOM 1643 N N . LEU A 1 203 ? -13.105 -1.872 10.535 1.00 95.56 203 LEU A N 1
ATOM 1644 C CA . LEU A 1 203 ? -13.509 -1.262 11.806 1.00 95.56 203 LEU A CA 1
ATOM 1645 C C . LEU A 1 203 ? -13.301 0.266 11.803 1.00 95.56 203 LEU A C 1
ATOM 1647 O O . LEU A 1 203 ? -14.182 1.029 12.200 1.00 95.56 203 LEU A O 1
ATOM 1651 N N . VAL A 1 204 ? -12.174 0.746 11.261 1.00 94.12 204 VAL A N 1
ATOM 1652 C CA . VAL A 1 204 ? -11.927 2.189 11.067 1.00 94.12 204 VAL A CA 1
ATOM 1653 C C . VAL A 1 204 ? -12.967 2.820 10.138 1.00 94.12 204 VAL A C 1
ATOM 1655 O O . VAL A 1 204 ? -13.380 3.958 10.368 1.00 94.12 204 VAL A O 1
ATOM 1658 N N . LEU A 1 205 ? -13.402 2.112 9.092 1.00 93.62 205 LEU A N 1
ATOM 1659 C CA . LEU A 1 205 ? -14.450 2.595 8.190 1.00 93.62 205 LEU A CA 1
ATOM 1660 C C . LEU A 1 205 ? -15.826 2.631 8.863 1.00 93.62 205 LEU A C 1
ATOM 1662 O O . LEU A 1 205 ? -16.559 3.589 8.628 1.00 93.62 205 LEU A O 1
ATOM 1666 N N . LEU A 1 206 ? -16.169 1.647 9.702 1.00 95.81 206 LEU A N 1
ATOM 1667 C CA . LEU A 1 206 ? -17.403 1.662 10.500 1.00 95.81 206 LEU A CA 1
ATOM 1668 C C . LEU A 1 206 ? -17.441 2.887 11.414 1.00 95.81 206 LEU A C 1
ATOM 1670 O O . LEU A 1 206 ? -18.412 3.643 11.385 1.00 95.81 206 LEU A O 1
ATOM 1674 N N . ARG A 1 207 ? -16.335 3.156 12.115 1.00 96.62 207 ARG A N 1
ATOM 1675 C CA . ARG A 1 207 ? -16.212 4.342 12.967 1.00 96.62 207 ARG A CA 1
ATOM 1676 C C . ARG A 1 207 ? -16.334 5.641 12.176 1.00 96.62 207 ARG A C 1
ATOM 1678 O O . ARG A 1 207 ? -17.075 6.538 12.553 1.00 96.62 207 ARG A O 1
ATOM 1685 N N . LYS A 1 208 ? -15.636 5.756 11.039 1.00 93.94 208 LYS A N 1
ATOM 1686 C CA . LYS A 1 208 ? -15.730 6.944 10.167 1.00 93.94 208 LYS A CA 1
ATOM 1687 C C . LYS A 1 208 ? -17.140 7.186 9.626 1.00 93.94 208 LYS A C 1
ATOM 1689 O O . LYS A 1 208 ? -17.461 8.320 9.297 1.00 93.94 208 LYS A O 1
ATOM 1694 N N . LYS A 1 209 ? -17.952 6.134 9.511 1.00 95.19 209 LYS A N 1
ATOM 1695 C CA . LYS A 1 209 ? -19.359 6.207 9.102 1.00 95.19 209 LYS A CA 1
ATOM 1696 C C . LYS A 1 209 ? -20.318 6.452 10.272 1.00 95.19 209 LYS A C 1
ATOM 1698 O O . LYS A 1 209 ? -21.521 6.422 10.044 1.00 95.19 209 LYS A O 1
ATOM 1703 N N . GLY A 1 210 ? -19.807 6.638 11.491 1.00 95.38 210 GLY A N 1
ATOM 1704 C CA . GLY A 1 210 ? -20.620 6.844 12.690 1.00 95.38 210 GLY A CA 1
ATOM 1705 C C . GLY A 1 210 ? -21.442 5.622 13.097 1.00 95.38 210 GLY A C 1
ATOM 1706 O O . GLY A 1 210 ? -22.455 5.779 13.759 1.00 95.38 210 GLY A O 1
ATOM 1707 N N . ARG A 1 211 ? -21.053 4.413 12.663 1.00 95.25 211 ARG A N 1
ATOM 1708 C CA . ARG A 1 211 ? -21.749 3.166 13.037 1.00 95.25 211 ARG A CA 1
ATOM 1709 C C . ARG A 1 211 ? -21.297 2.610 14.379 1.00 95.25 211 ARG A C 1
ATOM 1711 O O . ARG A 1 211 ? -22.021 1.826 14.963 1.00 95.25 211 ARG A O 1
ATOM 1718 N N . ILE A 1 212 ? -20.093 2.988 14.790 1.00 97.12 212 ILE A N 1
ATOM 1719 C CA . ILE A 1 212 ? -19.539 2.731 16.113 1.00 97.12 212 ILE A CA 1
ATOM 1720 C C . ILE A 1 212 ? -18.793 3.982 16.556 1.00 97.12 212 ILE A C 1
ATOM 1722 O O . ILE A 1 212 ? -18.132 4.648 15.746 1.00 97.12 212 ILE A O 1
ATOM 1726 N N . SER A 1 213 ? -18.870 4.286 17.834 1.00 95.75 213 SER A N 1
ATOM 1727 C CA . SER A 1 213 ? -18.033 5.236 18.520 1.00 95.75 213 SER A CA 1
ATOM 1728 C C . SER A 1 213 ? -16.680 4.587 18.811 1.00 95.75 213 SER A C 1
ATOM 1730 O O . SER A 1 213 ? -16.491 3.372 18.828 1.00 95.75 213 SER A O 1
ATOM 1732 N N . GLY A 1 214 ? -15.665 5.421 18.942 1.00 92.94 214 GLY A N 1
ATOM 1733 C CA . GLY A 1 214 ? -14.357 4.972 19.371 1.00 92.94 214 GLY A CA 1
ATOM 1734 C C . GLY A 1 214 ? -13.625 6.156 19.945 1.00 92.94 214 GLY A C 1
ATOM 1735 O O . GLY A 1 214 ? -13.797 7.281 19.474 1.00 92.94 214 GLY A O 1
ATOM 1736 N N . PHE A 1 215 ? -12.801 5.910 20.948 1.00 92.88 215 PHE A N 1
ATOM 1737 C CA . PHE A 1 215 ? -12.018 6.953 21.583 1.00 92.88 215 PHE A CA 1
ATOM 1738 C C . PHE A 1 215 ? -10.531 6.655 21.470 1.00 92.88 215 PHE A C 1
ATOM 1740 O O . PHE A 1 215 ? -10.082 5.530 21.227 1.00 92.88 215 PHE A O 1
ATOM 1747 N N . HIS A 1 216 ? -9.756 7.723 21.587 1.00 88.88 216 HIS A N 1
ATOM 1748 C CA . HIS A 1 216 ? -8.312 7.658 21.580 1.00 88.88 216 HIS A CA 1
ATOM 1749 C C . HIS A 1 216 ? -7.797 7.638 23.007 1.00 88.88 216 HIS A C 1
ATOM 1751 O O . HIS A 1 216 ? -8.041 8.582 23.752 1.00 88.88 216 HIS A O 1
ATOM 1757 N N . ALA A 1 217 ? -7.011 6.622 23.347 1.00 83.12 217 ALA A N 1
ATOM 1758 C CA . ALA A 1 217 ? -6.146 6.696 24.513 1.00 83.12 217 ALA A CA 1
ATOM 1759 C C . ALA A 1 217 ? -4.727 7.049 24.054 1.00 83.12 217 ALA A C 1
ATOM 1761 O O . ALA A 1 217 ? -4.193 6.472 23.095 1.00 83.12 217 ALA A O 1
ATOM 1762 N N . TYR A 1 218 ? -4.141 8.043 24.719 1.00 77.69 218 TYR A N 1
ATOM 1763 C CA . TYR A 1 218 ? -2.740 8.388 24.547 1.00 77.69 218 TYR A CA 1
ATOM 1764 C C . TYR A 1 218 ? -1.906 7.436 25.392 1.00 77.69 218 TYR A C 1
ATOM 1766 O O . TYR A 1 218 ? -1.975 7.450 26.616 1.00 77.69 218 TYR A O 1
ATOM 1774 N N . PHE A 1 219 ? -1.091 6.629 24.726 1.00 67.19 219 PHE A N 1
ATOM 1775 C CA . PHE A 1 219 ? 0.033 5.967 25.371 1.00 67.19 219 PHE A CA 1
ATOM 1776 C C . PHE A 1 219 ? 1.203 6.898 25.132 1.00 67.19 219 PHE A C 1
ATOM 1778 O O . PHE A 1 219 ? 1.455 7.261 23.978 1.00 67.19 219 PHE A O 1
ATOM 1785 N N . GLY A 1 220 ? 1.854 7.340 26.208 1.00 71.19 220 GLY A N 1
ATOM 1786 C CA . GLY A 1 220 ? 3.037 8.189 26.118 1.00 71.19 220 GLY A CA 1
ATOM 1787 C C . GLY A 1 220 ? 4.097 7.609 25.173 1.00 71.19 220 GLY A C 1
ATOM 1788 O O . GLY A 1 220 ? 3.972 6.499 24.643 1.00 71.19 220 GLY A O 1
ATOM 1789 N N . LYS A 1 221 ? 5.170 8.365 24.932 1.00 66.75 221 LYS A N 1
ATOM 1790 C CA . LYS A 1 221 ? 6.269 7.893 24.082 1.00 66.75 221 LYS A CA 1
ATOM 1791 C C . LYS A 1 221 ? 6.810 6.569 24.620 1.00 66.75 221 LYS A C 1
ATOM 1793 O O . LYS A 1 221 ? 7.427 6.523 25.676 1.00 66.75 221 LYS A O 1
ATOM 1798 N N . ARG A 1 222 ? 6.586 5.492 23.870 1.00 62.91 222 ARG A N 1
ATOM 1799 C CA . ARG A 1 222 ? 7.222 4.203 24.133 1.00 62.91 222 ARG A CA 1
ATOM 1800 C C . ARG A 1 222 ? 8.702 4.345 23.784 1.00 62.91 222 ARG A C 1
ATOM 1802 O O . ARG A 1 222 ? 9.008 4.817 22.685 1.00 62.91 222 ARG A O 1
ATOM 1809 N N . GLU A 1 223 ? 9.600 3.946 24.681 1.00 57.12 223 GLU A N 1
ATOM 1810 C CA . GLU A 1 223 ? 11.038 3.920 24.391 1.00 57.12 223 GLU A CA 1
ATOM 1811 C C . GLU A 1 223 ? 11.299 3.182 23.068 1.00 57.12 223 GLU A C 1
ATOM 1813 O O . GLU A 1 223 ? 10.734 2.121 22.792 1.00 57.12 223 GLU A O 1
ATOM 1818 N N . GLY A 1 224 ? 12.075 3.810 22.182 1.00 66.31 224 GLY A N 1
ATOM 1819 C CA . GLY A 1 224 ? 12.382 3.289 20.845 1.00 66.31 224 GLY A CA 1
ATOM 1820 C C . GLY A 1 224 ? 11.313 3.515 19.763 1.00 66.31 224 GLY A C 1
ATOM 1821 O O . GLY A 1 224 ? 11.609 3.351 18.579 1.00 66.31 224 GLY A O 1
ATOM 1822 N N . CYS A 1 225 ? 10.095 3.958 20.095 1.00 57.12 225 CYS A N 1
ATOM 1823 C CA . CYS A 1 225 ? 9.092 4.334 19.093 1.00 57.12 225 CYS A CA 1
ATOM 1824 C C . CYS A 1 225 ? 9.156 5.837 18.792 1.00 57.12 225 CYS A C 1
ATOM 1826 O O . CYS A 1 225 ? 8.791 6.674 19.610 1.00 57.12 225 CYS A O 1
ATOM 1828 N N . ARG A 1 226 ? 9.542 6.198 17.561 1.00 52.34 226 ARG A N 1
ATOM 1829 C CA . ARG A 1 226 ? 9.648 7.606 17.115 1.00 52.34 226 ARG A CA 1
ATOM 1830 C C . ARG A 1 226 ? 8.313 8.365 17.036 1.00 52.34 226 ARG A C 1
ATOM 1832 O O . ARG A 1 226 ? 8.320 9.557 16.745 1.00 52.34 226 ARG A O 1
ATOM 1839 N N . ARG A 1 227 ? 7.169 7.702 17.224 1.00 58.00 227 ARG A N 1
ATOM 1840 C CA . ARG A 1 227 ? 5.840 8.325 17.164 1.00 58.00 227 ARG A CA 1
ATOM 1841 C C . ARG A 1 227 ? 5.011 7.917 18.370 1.00 58.00 227 ARG A C 1
ATOM 1843 O O . ARG A 1 227 ? 4.904 6.729 18.663 1.00 58.00 227 ARG A O 1
ATOM 1850 N N . GLU A 1 228 ? 4.380 8.906 18.993 1.00 64.50 228 GLU A N 1
ATOM 1851 C CA . GLU A 1 228 ? 3.261 8.693 19.909 1.00 64.50 228 GLU A CA 1
ATOM 1852 C C . GLU A 1 228 ? 2.151 7.979 19.136 1.00 64.50 228 GLU A C 1
ATOM 1854 O O . GLU A 1 228 ? 1.530 8.524 18.217 1.00 64.50 228 GLU A O 1
ATOM 1859 N N . GLY A 1 229 ? 1.982 6.695 19.433 1.00 67.06 229 GLY A N 1
ATOM 1860 C CA . GLY A 1 229 ? 0.999 5.862 18.769 1.00 67.06 229 GLY A CA 1
ATOM 1861 C C . GLY A 1 229 ? -0.369 6.118 19.373 1.00 67.06 229 GLY A C 1
ATOM 1862 O O . GLY A 1 229 ? -0.698 5.532 20.399 1.00 67.06 229 GLY A O 1
ATOM 1863 N N . LYS A 1 230 ? -1.190 6.949 18.723 1.00 79.31 230 LYS A N 1
ATOM 1864 C CA . LYS A 1 230 ? -2.621 7.011 19.042 1.00 79.31 230 LYS A CA 1
ATOM 1865 C C . LYS A 1 230 ? -3.253 5.668 18.695 1.00 79.31 230 LYS A C 1
ATOM 1867 O O . LYS A 1 230 ? -3.290 5.288 17.523 1.00 79.31 230 LYS A O 1
ATOM 1872 N N . ARG A 1 231 ? -3.753 4.958 19.703 1.00 86.06 231 ARG A N 1
ATOM 1873 C CA . ARG A 1 231 ? -4.539 3.734 19.508 1.00 86.06 231 ARG A CA 1
ATOM 1874 C C . ARG A 1 231 ? -6.022 4.052 19.665 1.00 86.06 231 ARG A C 1
ATOM 1876 O O . ARG A 1 231 ? -6.382 5.054 20.282 1.00 86.06 231 ARG A O 1
ATOM 1883 N N . TRP A 1 232 ? -6.855 3.245 19.021 1.00 93.06 232 TRP A N 1
ATOM 1884 C CA . TRP A 1 232 ? -8.308 3.352 19.099 1.00 93.06 232 TRP A CA 1
ATOM 1885 C C . TRP A 1 232 ? -8.849 2.254 20.004 1.00 93.06 232 TRP A C 1
ATOM 1887 O O . TRP A 1 232 ? -8.413 1.103 19.901 1.00 93.06 232 TRP A O 1
ATOM 1897 N N . TYR A 1 233 ? -9.793 2.646 20.846 1.00 94.56 233 TYR A N 1
ATOM 1898 C CA . TYR A 1 233 ? -10.527 1.795 21.770 1.00 94.56 233 TYR A CA 1
ATOM 1899 C C . TYR A 1 233 ? -12.009 1.933 21.488 1.00 94.56 233 TYR A C 1
ATOM 1901 O O . TYR A 1 233 ? -12.460 2.971 20.991 1.00 94.56 233 TYR A O 1
ATOM 1909 N N . TYR A 1 234 ? -12.733 0.870 21.790 1.00 96.38 234 TYR A N 1
ATOM 1910 C CA . TYR A 1 234 ? -14.144 0.726 21.489 1.00 96.38 234 TYR A CA 1
ATOM 1911 C C . TYR A 1 234 ? -14.863 0.260 22.746 1.00 96.38 234 TYR A C 1
ATOM 1913 O O . TYR A 1 234 ? -14.290 -0.476 23.552 1.00 96.38 234 TYR A O 1
ATOM 1921 N N . SER A 1 235 ? -16.103 0.712 22.921 1.00 96.81 235 SER A N 1
ATOM 1922 C CA . SER A 1 235 ? -16.967 0.152 23.955 1.00 96.81 235 SER A CA 1
ATOM 1923 C C . SER A 1 235 ? -17.312 -1.278 23.565 1.00 96.81 235 SER A C 1
ATOM 1925 O O . SER A 1 235 ? -17.787 -1.518 22.458 1.00 96.81 235 SER A O 1
ATOM 1927 N N . GLU A 1 236 ? -17.073 -2.223 24.466 1.00 96.94 236 GLU A N 1
ATOM 1928 C CA . GLU A 1 236 ? -17.432 -3.623 24.260 1.00 96.94 236 GLU A CA 1
ATOM 1929 C C . GLU A 1 236 ? -18.930 -3.766 23.965 1.00 96.94 236 GLU A C 1
ATOM 1931 O O . GLU A 1 236 ? -19.309 -4.425 22.999 1.00 96.94 236 GLU A O 1
ATOM 1936 N N . LYS A 1 237 ? -19.769 -3.056 24.730 1.00 97.31 237 LYS A N 1
ATOM 1937 C CA . LYS A 1 237 ? -21.227 -3.049 24.570 1.00 97.31 237 LYS A CA 1
ATOM 1938 C C . LYS A 1 237 ? -21.649 -2.637 23.160 1.00 97.31 237 LYS A C 1
ATOM 1940 O O . LYS A 1 237 ? -22.435 -3.331 22.536 1.00 97.31 237 LYS A O 1
ATOM 1945 N N . GLU A 1 238 ? -21.086 -1.550 22.640 1.00 97.56 238 GLU A N 1
ATOM 1946 C CA . GLU A 1 238 ? -21.425 -1.047 21.303 1.00 97.56 238 GLU A CA 1
ATOM 1947 C C . GLU A 1 238 ? -21.013 -2.021 20.186 1.00 97.56 238 GLU A C 1
ATOM 1949 O O . GLU A 1 238 ? -21.678 -2.125 19.157 1.00 97.56 238 GLU A O 1
ATOM 1954 N N . ILE A 1 239 ? -19.915 -2.757 20.381 1.00 97.94 239 ILE A N 1
ATOM 1955 C CA . ILE A 1 239 ? -19.476 -3.776 19.424 1.00 97.94 239 ILE A CA 1
ATOM 1956 C C . ILE A 1 239 ? -20.441 -4.967 19.407 1.00 97.94 239 ILE A C 1
ATOM 1958 O O . ILE A 1 239 ? -20.763 -5.455 18.323 1.00 97.94 239 ILE A O 1
ATOM 1962 N N . TRP A 1 240 ? -20.939 -5.395 20.569 1.00 96.31 240 TRP A N 1
ATOM 1963 C CA . TRP A 1 240 ? -21.974 -6.428 20.657 1.00 96.31 240 TRP A CA 1
ATOM 1964 C C . TRP A 1 240 ? -23.326 -5.946 20.113 1.00 96.31 240 TRP A C 1
ATOM 1966 O O . TRP A 1 240 ? -23.923 -6.647 19.303 1.00 96.31 240 TRP A O 1
ATOM 1976 N N . GLU A 1 241 ? -23.750 -4.720 20.433 1.00 97.12 241 GLU A N 1
ATOM 1977 C CA . GLU A 1 241 ? -24.964 -4.103 19.870 1.00 97.12 241 GLU A CA 1
ATOM 1978 C C . GLU A 1 241 ? -24.898 -4.031 18.332 1.00 97.12 241 GLU A C 1
ATOM 1980 O O . GLU A 1 241 ? -25.876 -4.316 17.641 1.00 97.12 241 GLU A O 1
ATOM 1985 N N . LEU A 1 242 ? -23.730 -3.707 17.758 1.00 96.94 242 LEU A N 1
ATOM 1986 C CA . LEU A 1 242 ? -23.545 -3.740 16.304 1.00 96.94 242 LEU A CA 1
ATOM 1987 C C . LEU A 1 242 ? -23.654 -5.164 15.741 1.00 96.94 242 LEU A C 1
ATOM 1989 O O . LEU A 1 242 ? -24.164 -5.341 14.634 1.00 96.94 242 LEU A O 1
ATOM 1993 N N . LEU A 1 243 ? -23.150 -6.164 16.467 1.00 94.31 243 LEU A N 1
ATOM 1994 C CA . LEU A 1 243 ? -23.244 -7.562 16.058 1.00 94.31 243 LEU A CA 1
ATOM 1995 C C . LEU A 1 243 ? -24.703 -8.043 16.063 1.00 94.31 243 LEU A C 1
ATOM 1997 O O . LEU A 1 243 ? -25.083 -8.826 15.201 1.00 94.31 243 LEU A O 1
ATOM 2001 N N . GLU A 1 244 ? -25.532 -7.550 16.975 1.00 96.06 244 GLU A N 1
ATOM 2002 C CA . GLU A 1 244 ? -26.964 -7.874 17.038 1.00 96.06 244 GLU A CA 1
ATOM 2003 C C . GLU A 1 244 ? -27.806 -7.096 16.012 1.00 96.06 244 GLU A C 1
ATOM 2005 O O . GLU A 1 244 ? -28.923 -7.492 15.687 1.00 96.06 244 GLU A O 1
ATOM 2010 N N . HIS A 1 245 ? -27.279 -6.008 15.446 1.00 97.06 245 HIS A N 1
ATOM 2011 C CA . HIS A 1 245 ? -28.006 -5.177 14.491 1.00 97.06 245 HIS A CA 1
ATOM 2012 C C . HIS A 1 245 ? -28.253 -5.906 13.151 1.00 97.06 245 HIS A C 1
ATOM 2014 O O . HIS A 1 245 ? -27.331 -6.112 12.357 1.00 97.06 245 HIS A O 1
ATOM 2020 N N . GLU A 1 246 ? -29.520 -6.167 12.807 1.00 95.69 246 GLU A N 1
ATOM 2021 C CA . GLU A 1 246 ? -29.931 -6.908 11.593 1.00 95.69 246 GLU A CA 1
ATOM 2022 C C . GLU A 1 246 ? -29.305 -6.359 10.302 1.00 95.69 246 GLU A C 1
ATOM 2024 O O . GLU A 1 246 ? -28.637 -7.076 9.559 1.00 95.69 246 GLU A O 1
ATOM 2029 N N . GLY A 1 247 ? -29.402 -5.044 10.071 1.00 93.62 247 GLY A N 1
ATOM 2030 C CA . GLY A 1 247 ? -28.827 -4.423 8.870 1.00 93.62 247 GLY A CA 1
ATOM 2031 C C . GLY A 1 247 ? -27.293 -4.522 8.756 1.00 93.62 247 GLY A C 1
ATOM 2032 O O . GLY A 1 247 ? -26.740 -4.316 7.671 1.00 93.62 247 GLY A O 1
ATOM 2033 N N . TYR A 1 248 ? -26.578 -4.815 9.849 1.00 92.38 248 TYR A N 1
ATOM 2034 C CA . TYR A 1 248 ? -25.148 -5.125 9.797 1.00 92.38 248 TYR A CA 1
ATOM 2035 C C . TYR A 1 248 ? -24.926 -6.570 9.334 1.00 92.38 248 TYR A C 1
ATOM 2037 O O . TYR A 1 248 ? -24.097 -6.787 8.445 1.00 92.38 248 TYR A O 1
ATOM 2045 N N . GLN A 1 249 ? -25.702 -7.517 9.870 1.00 92.88 249 GLN A N 1
ATOM 2046 C CA . GLN A 1 249 ? -25.643 -8.933 9.502 1.00 92.88 249 GLN A CA 1
ATOM 2047 C C . GLN A 1 249 ? -25.992 -9.152 8.028 1.00 92.88 249 GLN A C 1
ATOM 2049 O O . GLN A 1 249 ? -25.167 -9.684 7.292 1.00 92.88 249 GLN A O 1
ATOM 2054 N N . GLU A 1 250 ? -27.097 -8.588 7.533 1.00 93.25 250 GLU A N 1
ATOM 2055 C CA . GLU A 1 250 ? -27.476 -8.705 6.114 1.00 93.25 250 GLU A CA 1
ATOM 2056 C C . GLU A 1 250 ? -26.367 -8.228 5.165 1.00 93.25 250 GLU A C 1
ATOM 2058 O O . GLU A 1 250 ? -26.106 -8.791 4.096 1.00 93.25 250 GLU A O 1
ATOM 2063 N N . LYS A 1 251 ? -25.689 -7.140 5.544 1.00 91.19 251 LYS A N 1
ATOM 2064 C CA . LYS A 1 251 ? -24.595 -6.586 4.752 1.00 91.19 251 LYS A CA 1
ATOM 2065 C C . LYS A 1 251 ? -23.358 -7.473 4.798 1.00 91.19 251 LYS A C 1
ATOM 2067 O O . LYS A 1 251 ? -22.649 -7.561 3.792 1.00 91.19 251 LYS A O 1
ATOM 2072 N N . ARG A 1 252 ? -23.074 -8.069 5.955 1.00 89.25 252 ARG A N 1
ATOM 2073 C CA . ARG A 1 252 ? -21.981 -9.021 6.142 1.00 89.25 252 ARG A CA 1
ATOM 2074 C C . ARG A 1 252 ? -22.224 -10.270 5.301 1.00 89.25 252 ARG A C 1
ATOM 2076 O O . ARG A 1 252 ? -21.358 -10.605 4.495 1.00 89.25 252 ARG A O 1
ATOM 2083 N N . ASP A 1 253 ? -23.418 -10.844 5.378 1.00 89.75 253 ASP A N 1
ATOM 2084 C CA . ASP A 1 253 ? -23.813 -12.024 4.608 1.00 89.75 253 ASP A CA 1
ATOM 2085 C C . ASP A 1 253 ? -23.705 -11.770 3.105 1.00 89.75 253 ASP A C 1
ATOM 2087 O O . ASP A 1 253 ? -23.069 -12.538 2.385 1.00 89.75 253 ASP A O 1
ATOM 2091 N N . ARG A 1 254 ? -24.183 -10.612 2.630 1.00 92.25 254 ARG A N 1
ATOM 2092 C CA . ARG A 1 254 ? -24.049 -10.217 1.218 1.00 92.25 254 ARG A CA 1
ATOM 2093 C C . ARG A 1 254 ? -22.590 -10.130 0.759 1.00 92.25 254 ARG A C 1
ATOM 2095 O O . ARG A 1 254 ? -22.273 -10.475 -0.381 1.00 92.25 254 ARG A O 1
ATOM 2102 N N . ILE A 1 255 ? -21.690 -9.627 1.608 1.00 85.00 255 ILE A N 1
ATOM 2103 C CA . ILE A 1 255 ? -20.255 -9.554 1.292 1.00 85.00 255 ILE A CA 1
ATOM 2104 C C . ILE A 1 255 ? -19.651 -10.959 1.257 1.00 85.00 255 ILE A C 1
ATOM 2106 O O . ILE A 1 255 ? -18.893 -11.261 0.333 1.00 85.00 255 ILE A O 1
ATOM 2110 N N . ASP A 1 256 ? -19.998 -11.813 2.214 1.00 81.88 256 ASP A N 1
ATOM 2111 C CA . ASP A 1 256 ? -19.503 -13.186 2.288 1.00 81.88 256 ASP A CA 1
ATOM 2112 C C . ASP A 1 256 ? -19.989 -14.026 1.101 1.00 81.88 256 ASP A C 1
ATOM 2114 O O . ASP A 1 256 ? -19.201 -14.754 0.493 1.00 81.88 256 ASP A O 1
ATOM 2118 N N . GLU A 1 257 ? -21.245 -13.870 0.687 1.00 89.75 257 GLU A N 1
ATOM 2119 C CA . GLU A 1 257 ? -21.784 -14.466 -0.535 1.00 89.75 257 GLU A CA 1
ATOM 2120 C C . GLU A 1 257 ? -21.060 -13.964 -1.788 1.00 89.75 257 GLU A C 1
ATOM 2122 O O . GLU A 1 257 ? -20.625 -14.770 -2.616 1.00 89.75 257 GLU A O 1
ATOM 2127 N N . ALA A 1 258 ? -20.846 -12.650 -1.911 1.00 85.00 258 ALA A N 1
ATOM 2128 C CA . ALA A 1 258 ? -20.107 -12.072 -3.032 1.00 85.00 258 ALA A CA 1
ATOM 2129 C C . ALA A 1 258 ? -18.648 -12.566 -3.083 1.00 85.00 258 ALA A C 1
ATOM 2131 O O . ALA A 1 258 ? -18.106 -12.814 -4.165 1.00 85.00 258 ALA A O 1
ATOM 2132 N N . MET A 1 259 ? -18.004 -12.746 -1.925 1.00 76.06 259 MET A N 1
ATOM 2133 C CA . MET A 1 259 ? -16.650 -13.298 -1.820 1.00 76.06 259 MET A CA 1
ATOM 2134 C C . MET A 1 259 ? -16.623 -14.784 -2.191 1.00 76.06 259 MET A C 1
ATOM 2136 O O . MET A 1 259 ? -15.785 -15.187 -2.999 1.00 76.06 259 MET A O 1
ATOM 2140 N N . LYS A 1 260 ? -17.573 -15.588 -1.694 1.00 80.94 260 LYS A N 1
ATOM 2141 C CA . LYS A 1 260 ? -17.741 -16.998 -2.087 1.00 80.94 260 LYS A CA 1
ATOM 2142 C C . LYS A 1 260 ? -17.963 -17.129 -3.597 1.00 80.94 260 LYS A C 1
ATOM 2144 O O . LYS A 1 260 ? -17.333 -17.974 -4.233 1.00 80.94 260 LYS A O 1
ATOM 2149 N N . ALA A 1 261 ? -18.798 -16.276 -4.192 1.00 83.00 261 ALA A N 1
ATOM 2150 C CA . ALA A 1 261 ? -19.042 -16.255 -5.633 1.00 83.00 261 ALA A CA 1
ATOM 2151 C C . ALA A 1 261 ? -17.769 -15.913 -6.427 1.00 83.00 261 ALA A C 1
ATOM 2153 O O . ALA A 1 261 ? -17.422 -16.620 -7.373 1.00 83.00 261 ALA A O 1
ATOM 2154 N N . ARG A 1 262 ? -17.014 -14.888 -6.006 1.00 76.00 262 ARG A N 1
ATOM 2155 C CA . ARG A 1 262 ? -15.732 -14.516 -6.633 1.00 76.00 262 ARG A CA 1
ATOM 2156 C C . ARG A 1 262 ? -14.690 -15.628 -6.562 1.00 76.00 262 ARG A C 1
ATOM 2158 O O . ARG A 1 262 ? -14.010 -15.882 -7.555 1.00 76.00 262 ARG A O 1
ATOM 2165 N N . LEU A 1 263 ? -14.578 -16.302 -5.420 1.00 73.94 263 LEU A N 1
ATOM 2166 C CA . LEU A 1 263 ? -13.652 -17.422 -5.253 1.00 73.94 263 LEU A CA 1
ATOM 2167 C C . LEU A 1 263 ? -14.027 -18.597 -6.168 1.00 73.94 263 LEU A C 1
ATOM 2169 O O . LEU A 1 263 ? -13.149 -19.142 -6.832 1.00 73.94 263 LEU A O 1
ATOM 2173 N N . LYS A 1 264 ? -15.322 -18.922 -6.301 1.00 77.06 264 LYS A N 1
ATOM 2174 C CA . LYS A 1 264 ? -15.797 -19.950 -7.248 1.00 77.06 264 LYS A CA 1
ATOM 2175 C C . LYS A 1 264 ? -15.447 -19.620 -8.704 1.00 77.06 264 LYS A C 1
ATOM 2177 O O . LYS A 1 264 ? -15.062 -20.516 -9.451 1.00 77.06 264 LYS A O 1
ATOM 2182 N N . VAL A 1 265 ? -15.555 -18.352 -9.109 1.00 72.06 265 VAL A N 1
ATOM 2183 C CA . VAL A 1 265 ? -15.182 -17.911 -10.467 1.00 72.06 265 VAL A CA 1
ATOM 2184 C C . VAL A 1 265 ? -13.671 -18.008 -10.676 1.00 72.06 265 VAL A C 1
ATOM 2186 O O . VAL A 1 265 ? -13.234 -18.558 -11.683 1.00 72.06 265 VAL A O 1
ATOM 2189 N N . SER A 1 266 ? -12.870 -17.560 -9.706 1.00 56.00 266 SER A N 1
ATOM 2190 C CA . SER A 1 266 ? -11.407 -17.571 -9.818 1.00 56.00 266 SER A CA 1
ATOM 2191 C C . SER A 1 266 ? -10.822 -18.978 -9.954 1.00 56.00 266 SER A C 1
ATOM 2193 O O . SER A 1 266 ? -9.828 -19.141 -10.655 1.00 56.00 266 SER A O 1
ATOM 2195 N N . VAL A 1 267 ? -11.421 -19.994 -9.323 1.00 59.09 267 VAL A N 1
ATOM 2196 C CA . VAL A 1 267 ? -10.978 -21.392 -9.480 1.00 59.09 267 VAL A CA 1
ATOM 2197 C C . VAL A 1 267 ? -11.229 -21.897 -10.906 1.00 59.09 267 VAL A C 1
ATOM 2199 O O . VAL A 1 267 ? -10.407 -22.634 -11.441 1.00 59.09 267 VAL A O 1
ATOM 2202 N N . LYS A 1 268 ? -12.308 -21.451 -11.567 1.00 58.41 268 LYS A N 1
ATOM 2203 C CA . LYS A 1 268 ? -12.593 -21.819 -12.964 1.00 58.41 268 LYS A CA 1
ATOM 2204 C C . LYS A 1 268 ? -11.667 -21.121 -13.964 1.00 58.41 268 LYS A C 1
ATOM 2206 O O . LYS A 1 268 ? -11.305 -21.724 -14.964 1.00 58.41 268 LYS A O 1
ATOM 2211 N N . THR A 1 269 ? -11.254 -19.878 -13.708 1.00 51.03 269 THR A N 1
ATOM 2212 C CA . THR A 1 269 ? -10.420 -19.103 -14.652 1.00 51.03 269 THR A CA 1
ATOM 2213 C C . THR A 1 269 ? -8.936 -19.493 -14.632 1.00 51.03 269 THR A C 1
ATOM 2215 O O . THR A 1 269 ? -8.221 -19.211 -15.587 1.00 51.03 269 THR A O 1
ATOM 2218 N N . VAL A 1 270 ? -8.455 -20.147 -13.568 1.00 50.97 270 VAL A N 1
ATOM 2219 C CA . VAL A 1 270 ? -7.051 -20.602 -13.455 1.00 50.97 270 VAL A CA 1
ATOM 2220 C C . VAL A 1 270 ? -6.831 -21.987 -14.083 1.00 50.97 270 VAL A C 1
ATOM 2222 O O . VAL A 1 270 ? -5.694 -22.447 -14.164 1.00 50.97 270 VAL A O 1
ATOM 2225 N N . GLN A 1 271 ? -7.869 -22.621 -14.641 1.00 50.84 271 GLN A N 1
ATOM 2226 C CA . GLN A 1 271 ? -7.669 -23.647 -15.669 1.00 50.84 271 GLN A CA 1
ATOM 2227 C C . GLN A 1 271 ? -7.198 -22.962 -16.959 1.00 50.84 271 GLN A C 1
ATOM 2229 O O . GLN A 1 271 ? -7.944 -22.772 -17.914 1.00 50.84 271 GLN A O 1
ATOM 2234 N N . VAL A 1 272 ? -5.944 -22.508 -16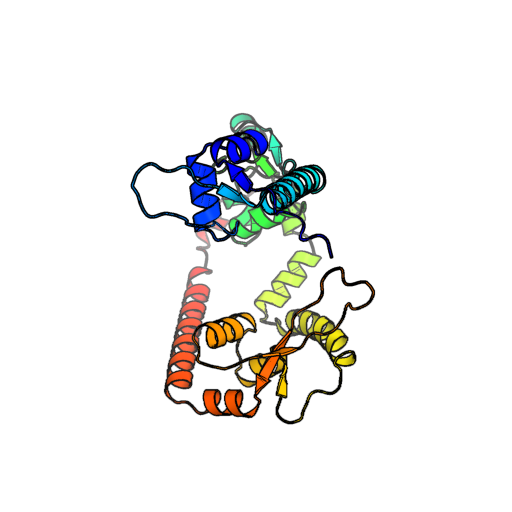.932 1.00 52.53 272 VAL A N 1
ATOM 2235 C CA . VAL A 1 272 ? -5.214 -22.005 -18.090 1.00 52.53 272 VAL A CA 1
ATOM 2236 C C . VAL A 1 272 ? -5.208 -23.129 -19.116 1.00 52.53 272 VAL A C 1
ATOM 2238 O O . VAL A 1 272 ? -4.748 -24.229 -18.812 1.00 52.53 272 VAL A O 1
ATOM 2241 N N . SER A 1 273 ? -5.754 -22.857 -20.304 1.00 47.94 273 SER A N 1
ATOM 2242 C CA . SER A 1 273 ? -5.783 -23.806 -21.414 1.00 47.94 273 SER A CA 1
ATOM 2243 C C . SER A 1 273 ? -4.415 -24.484 -21.575 1.00 47.94 273 SER A C 1
ATOM 2245 O O . SER A 1 273 ? -3.428 -23.771 -21.788 1.00 47.94 273 SER A O 1
ATOM 2247 N N . PRO A 1 274 ? -4.346 -25.830 -21.550 1.00 55.62 274 PRO A N 1
ATOM 2248 C CA . PRO A 1 274 ? -3.119 -26.598 -21.804 1.00 55.62 274 PRO A CA 1
ATOM 2249 C C . PRO A 1 274 ? -2.388 -26.180 -23.094 1.00 55.62 274 PRO A C 1
ATOM 2251 O O . PRO A 1 274 ? -1.172 -26.289 -23.198 1.00 55.62 274 PRO A O 1
ATOM 2254 N N . ILE A 1 275 ? -3.134 -25.592 -24.033 1.00 53.03 275 ILE A N 1
ATOM 2255 C CA . ILE A 1 275 ? -2.706 -25.104 -25.350 1.00 53.03 275 ILE A CA 1
ATOM 2256 C C . ILE A 1 275 ? -1.565 -24.065 -25.288 1.00 53.03 275 ILE A C 1
ATOM 2258 O O . ILE A 1 275 ? -0.806 -23.938 -26.246 1.00 53.03 275 ILE A O 1
ATOM 2262 N N . LEU A 1 276 ? -1.407 -23.316 -24.189 1.00 53.44 276 LEU A N 1
ATOM 2263 C CA . LEU A 1 276 ? -0.295 -22.360 -24.055 1.00 53.44 276 LEU A CA 1
ATOM 2264 C C . LEU A 1 276 ? 1.007 -22.991 -23.539 1.00 53.44 276 LEU A C 1
ATOM 2266 O O . LEU A 1 276 ? 2.056 -22.375 -23.706 1.00 53.44 276 LEU A O 1
ATOM 2270 N N . MET A 1 277 ? 0.966 -24.195 -22.953 1.00 50.50 277 MET A N 1
ATOM 2271 C CA . MET A 1 277 ? 2.184 -24.884 -22.505 1.00 50.50 277 MET A CA 1
ATOM 2272 C C . MET A 1 277 ? 2.851 -25.697 -23.625 1.00 50.50 277 MET A C 1
ATOM 2274 O O . MET A 1 277 ? 4.074 -25.717 -23.674 1.00 50.50 277 MET A O 1
ATOM 2278 N N . GLU A 1 278 ? 2.098 -26.248 -24.586 1.00 57.47 278 GLU A N 1
ATOM 2279 C CA . GLU A 1 278 ? 2.669 -27.014 -25.719 1.00 57.47 278 GLU A CA 1
ATOM 2280 C C . GLU A 1 278 ? 3.433 -26.160 -26.747 1.00 57.47 278 GLU A C 1
ATOM 2282 O O . GLU A 1 278 ? 4.227 -26.681 -27.518 1.00 57.47 278 GLU A O 1
ATOM 2287 N N . LYS A 1 279 ? 3.245 -24.833 -26.776 1.00 53.41 279 LYS A N 1
ATOM 2288 C CA . LYS A 1 279 ? 4.028 -23.939 -27.659 1.00 53.41 279 LYS A CA 1
ATOM 2289 C C . LYS A 1 279 ? 5.267 -23.343 -26.990 1.00 53.41 279 LYS A C 1
ATOM 2291 O O . LYS A 1 279 ? 5.924 -22.479 -27.572 1.00 53.41 279 LYS A O 1
ATOM 2296 N N . MET A 1 280 ? 5.572 -23.770 -25.767 1.00 49.84 280 MET A N 1
ATOM 2297 C CA . MET A 1 280 ? 6.767 -23.359 -25.032 1.00 49.84 280 MET A CA 1
ATOM 2298 C C . MET A 1 280 ? 7.729 -24.531 -24.812 1.00 49.84 280 MET A C 1
ATOM 2300 O O . MET A 1 280 ? 8.370 -24.586 -23.765 1.00 49.84 280 MET A O 1
ATOM 2304 N N . ASP A 1 281 ? 7.865 -25.419 -25.799 1.00 45.25 281 ASP A N 1
ATOM 2305 C CA . ASP A 1 281 ? 9.009 -26.331 -25.884 1.00 45.25 281 ASP A CA 1
ATOM 2306 C C . ASP A 1 281 ? 10.304 -25.499 -26.019 1.00 45.25 281 ASP A C 1
ATOM 2308 O O . ASP A 1 281 ? 10.646 -25.025 -27.105 1.00 45.25 281 ASP A O 1
ATOM 2312 N N . TRP A 1 282 ? 10.977 -25.259 -24.883 1.00 53.56 282 TRP A N 1
ATOM 2313 C CA . TRP A 1 282 ? 12.291 -24.606 -24.751 1.00 53.56 282 TRP A CA 1
ATOM 2314 C C . TRP A 1 282 ? 13.099 -25.190 -23.593 1.00 53.56 282 TRP A C 1
ATOM 2316 O O . TRP A 1 282 ? 12.634 -25.069 -22.432 1.00 53.56 282 TRP A O 1
#

pLDDT: mean 81.37, std 16.46, range [40.0, 97.94]

Foldseek 3Di:
DPPPPQDKDWLVRLCVVLVHDSVVSVVCVVVVLFPWDDPDPDPPDTTITGPVSSVVVSVVVVVVVVVLVVDCLNVFLPLEAADDPVVLVVQPWDWLVRLCVLLVHDSVVVVVCSSVVLWRWYFNDGPDPPTTITTHPVSSNCVSPDPVSVVVVVCVVVVVCVVVVVVVVVVVVVVVVPDDDDDPQKDFLVVLCVLLVHDSVVVVVCCVVVLFPWDWDFDDDDVPDPDRDTTIMGGNVSSVVCVVDPVNVVVVVVVVVVVVVVVVVVVVVVPPPCVVVVVPPD